Protein AF-0000000066329269 (afdb_homodimer)

Sequence (236 aa):
MPRYELYMVLKAMQRPETAAVLRRTVETLFERGAVVRSLENLGERKLPYKISKHDSRQSHGGYFSIDFHASPNIVSGLLNHLERDVDVLRPTVVKKDTELPKGQCCGVAREEKAKMASMPRYELYMVLKAMQRPETAAVLRRTVETLFERGAVVRSLENLGERKLPYKISKHDSRQSHGGYFSIDFHASPNIVSGLLNHLERDVDVLRPTVVKKDTELPKGQCCGVAREEKAKMAS

Radius of gyration: 23.14 Å; Cα contacts (8 Å, |Δi|>4): 374; chains: 2; bounding box: 65×45×81 Å

Structure (mmCIF, N/CA/C/O backbone):
data_AF-0000000066329269-model_v1
#
loop_
_entity.id
_entity.type
_entity.pdbx_description
1 polymer 'Small ribosomal subunit protein bS6m'
#
loop_
_atom_site.group_PDB
_atom_site.id
_atom_site.type_symbol
_atom_site.label_atom_id
_atom_site.label_alt_id
_atom_site.label_comp_id
_atom_site.label_asym_id
_atom_site.label_entity_id
_atom_site.label_seq_id
_atom_site.pdbx_PDB_ins_code
_atom_site.Cartn_x
_atom_site.Cartn_y
_atom_site.Cartn_z
_atom_site.occupancy
_atom_site.B_iso_or_equiv
_atom_site.auth_seq_id
_atom_site.auth_comp_id
_atom_site.auth_asym_id
_atom_site.auth_atom_id
_atom_site.pdbx_PDB_model_num
ATOM 1 N N . MET A 1 1 ? 10.375 -14.672 12.031 1 89.81 1 MET A N 1
ATOM 2 C CA . MET A 1 1 ? 9.742 -14.383 10.75 1 89.81 1 MET A CA 1
ATOM 3 C C . MET A 1 1 ? 9.133 -12.984 10.75 1 89.81 1 MET A C 1
ATOM 5 O O . MET A 1 1 ? 8.242 -12.695 11.555 1 89.81 1 MET A O 1
ATOM 9 N N . PRO A 1 2 ? 9.547 -12.164 9.883 1 95.62 2 PRO A N 1
ATOM 10 C CA . PRO A 1 2 ? 9.039 -10.789 9.93 1 95.62 2 PRO A CA 1
ATOM 11 C C . PRO A 1 2 ? 7.539 -10.703 9.648 1 95.62 2 PRO A C 1
ATOM 13 O O . PRO A 1 2 ? 6.969 -11.617 9.047 1 95.62 2 PRO A O 1
ATOM 16 N N . ARG A 1 3 ? 7.031 -9.617 10.219 1 96.62 3 ARG A N 1
ATOM 17 C CA . ARG A 1 3 ? 5.613 -9.344 10 1 96.62 3 ARG A CA 1
ATOM 18 C C . ARG A 1 3 ? 5.414 -8.406 8.812 1 96.62 3 ARG A C 1
ATOM 20 O O . ARG A 1 3 ? 6.145 -7.422 8.656 1 96.62 3 ARG A O 1
ATOM 27 N N . TYR A 1 4 ? 4.438 -8.789 7.996 1 96.88 4 TYR A N 1
ATOM 28 C CA . TYR A 1 4 ? 4.066 -7.984 6.84 1 96.88 4 TYR A CA 1
ATOM 29 C C . TYR A 1 4 ? 2.566 -7.711 6.82 1 96.88 4 TYR A C 1
ATOM 31 O O . TYR A 1 4 ? 1.791 -8.422 7.465 1 96.88 4 TYR A O 1
ATOM 39 N N . GLU A 1 5 ? 2.266 -6.664 6.211 1 96.88 5 GLU A N 1
ATOM 40 C CA . GLU A 1 5 ? 0.887 -6.383 5.82 1 96.88 5 GLU A CA 1
ATOM 41 C C . GLU A 1 5 ? 0.761 -6.254 4.305 1 96.88 5 GLU A C 1
ATOM 43 O O . GLU A 1 5 ? 1.507 -5.5 3.676 1 96.88 5 GLU A O 1
ATOM 48 N N . LEU A 1 6 ? -0.08 -7.047 3.721 1 97.69 6 LEU A N 1
ATOM 49 C CA . LEU A 1 6 ? -0.467 -6.934 2.318 1 97.69 6 LEU A CA 1
ATOM 50 C C . LEU A 1 6 ? -1.716 -6.07 2.166 1 97.69 6 LEU A C 1
ATOM 52 O O . LEU A 1 6 ? -2.746 -6.348 2.783 1 97.69 6 LEU A O 1
ATOM 56 N N . TYR A 1 7 ? -1.61 -5.004 1.451 1 96.31 7 TYR A N 1
ATOM 57 C CA . TYR A 1 7 ? -2.752 -4.195 1.038 1 96.31 7 TYR A CA 1
ATOM 58 C C . TYR A 1 7 ? -3.086 -4.434 -0.429 1 96.31 7 TYR A C 1
ATOM 60 O O . TYR A 1 7 ? -2.197 -4.434 -1.283 1 96.31 7 TYR A O 1
ATOM 68 N N . MET A 1 8 ? -4.43 -4.648 -0.698 1 97 8 MET A N 1
ATOM 69 C CA . MET A 1 8 ? -4.848 -4.91 -2.072 1 97 8 MET A CA 1
ATOM 70 C C . MET A 1 8 ? -6.047 -4.047 -2.449 1 97 8 MET A C 1
ATOM 72 O O . MET A 1 8 ? -6.953 -3.846 -1.638 1 97 8 MET A O 1
ATOM 76 N N . VAL A 1 9 ? -6.055 -3.588 -3.639 1 94.94 9 VAL A N 1
ATOM 77 C CA . VAL A 1 9 ? -7.258 -3.078 -4.293 1 94.94 9 VAL A CA 1
ATOM 78 C C . VAL A 1 9 ? -7.781 -4.105 -5.293 1 94.94 9 VAL A C 1
ATOM 80 O O . VAL A 1 9 ? -7.055 -4.523 -6.199 1 94.94 9 VAL A O 1
ATOM 83 N N . LEU A 1 10 ? -8.953 -4.547 -5.109 1 96.44 10 LEU A N 1
ATOM 84 C CA . LEU A 1 10 ? -9.578 -5.512 -6.008 1 96.44 10 LEU A CA 1
ATOM 85 C C . LEU A 1 10 ? -10.602 -4.828 -6.914 1 96.44 10 LEU A C 1
ATOM 87 O O . LEU A 1 10 ? -11.203 -3.822 -6.531 1 96.44 10 LEU A O 1
ATOM 91 N N . LYS A 1 11 ? -10.789 -5.43 -8.102 1 94.56 11 LYS A N 1
ATOM 92 C CA . LYS A 1 11 ? -11.922 -5.023 -8.93 1 94.56 11 LYS A CA 1
ATOM 93 C C . LYS A 1 11 ? -13.227 -5.062 -8.141 1 94.56 11 LYS A C 1
ATOM 95 O O . LYS A 1 11 ? -13.398 -5.91 -7.262 1 94.56 11 LYS A O 1
ATOM 100 N N . 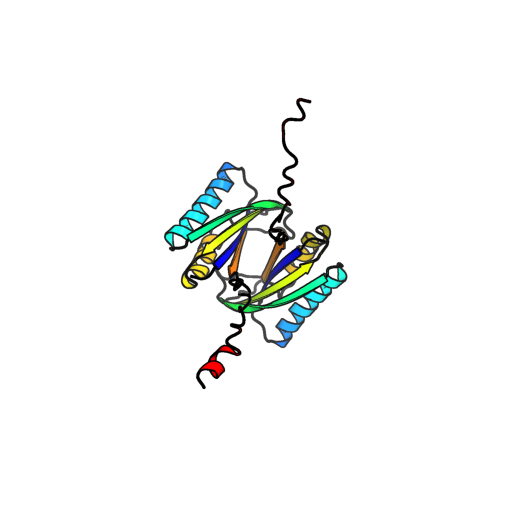ALA A 1 12 ? -14.016 -4.121 -8.492 1 93.94 12 ALA A N 1
ATOM 101 C CA . ALA A 1 12 ? -15.367 -4.223 -7.953 1 93.94 12 ALA A CA 1
ATOM 102 C C . ALA A 1 12 ? -16.094 -5.43 -8.531 1 93.94 12 ALA A C 1
ATOM 104 O O . ALA A 1 12 ? -16.312 -5.516 -9.75 1 93.94 12 ALA A O 1
ATOM 105 N N . MET A 1 13 ? -16.375 -6.344 -7.711 1 95.25 13 MET A N 1
ATOM 106 C CA . MET A 1 13 ? -17.031 -7.586 -8.102 1 95.25 13 MET A CA 1
ATOM 107 C C . MET A 1 13 ? -18.109 -7.977 -7.09 1 95.25 13 MET A C 1
ATOM 109 O O . MET A 1 13 ? -18.203 -7.375 -6.02 1 95.25 13 MET A O 1
ATOM 113 N N . GLN A 1 14 ? -18.922 -8.992 -7.551 1 96.62 14 GLN A N 1
ATOM 114 C CA . GLN A 1 14 ? -19.891 -9.539 -6.609 1 96.62 14 GLN A CA 1
ATOM 115 C C . GLN A 1 14 ? -19.203 -10.312 -5.488 1 96.62 14 GLN A C 1
ATOM 117 O O . GLN A 1 14 ? -18.047 -10.727 -5.633 1 96.62 14 GLN A O 1
ATOM 122 N N . ARG A 1 15 ? -19.938 -10.578 -4.371 1 97.12 15 ARG A N 1
ATOM 123 C CA . ARG A 1 15 ? -19.391 -11.125 -3.135 1 97.12 15 ARG A CA 1
ATOM 124 C C . ARG A 1 15 ? -18.734 -12.484 -3.383 1 97.12 15 ARG A C 1
ATOM 126 O O . ARG A 1 15 ? -17.625 -12.734 -2.918 1 97.12 15 ARG A O 1
ATOM 133 N N . PRO A 1 16 ? -19.328 -13.375 -4.141 1 98.19 16 PRO A N 1
ATOM 134 C CA . PRO A 1 16 ? -18.672 -14.672 -4.344 1 98.19 16 PRO A CA 1
ATOM 135 C C . PRO A 1 16 ? -17.344 -14.547 -5.094 1 98.19 16 PRO A C 1
ATOM 137 O O . PRO A 1 16 ? -16.391 -15.266 -4.785 1 98.19 16 PRO A O 1
ATOM 140 N N . GLU A 1 17 ? -17.25 -13.664 -6.047 1 98.06 17 GLU A N 1
ATOM 141 C CA . GLU A 1 17 ? -16.031 -13.453 -6.82 1 98.06 17 GLU A CA 1
ATOM 142 C C . GLU A 1 17 ? -14.945 -12.828 -5.957 1 98.06 17 GLU A C 1
ATOM 144 O O . GLU A 1 17 ? -13.781 -13.234 -6.027 1 98.06 17 GLU A O 1
ATOM 149 N N . THR A 1 18 ? -15.406 -11.898 -5.145 1 98.31 18 THR A N 1
ATOM 150 C CA . THR A 1 18 ? -14.461 -11.281 -4.223 1 98.31 18 THR A CA 1
ATOM 151 C C . THR A 1 18 ? -13.906 -12.305 -3.246 1 98.31 18 THR A C 1
ATOM 153 O O . THR A 1 18 ? -12.688 -12.367 -3.027 1 98.31 18 THR A O 1
ATOM 156 N N . ALA A 1 19 ? -14.773 -13.133 -2.688 1 98.5 19 ALA A N 1
ATOM 157 C CA . ALA A 1 19 ? -14.367 -14.172 -1.747 1 98.5 19 ALA A CA 1
ATOM 158 C C . ALA A 1 19 ? -13.383 -15.148 -2.395 1 98.5 19 ALA A C 1
ATOM 160 O O . ALA A 1 19 ? -12.438 -15.602 -1.753 1 98.5 19 ALA A O 1
ATOM 161 N N . ALA A 1 20 ? -13.594 -15.445 -3.609 1 98.75 20 ALA A N 1
ATOM 162 C CA . ALA A 1 20 ? -12.727 -16.375 -4.324 1 98.75 20 ALA A CA 1
ATOM 163 C C . ALA A 1 20 ? -11.32 -15.805 -4.48 1 98.75 20 ALA A C 1
ATOM 165 O O . ALA A 1 20 ? -10.328 -16.516 -4.305 1 98.75 20 ALA A O 1
ATOM 166 N N . VAL A 1 21 ? -11.227 -14.539 -4.793 1 98.56 21 VAL A N 1
ATOM 167 C CA . VAL A 1 21 ? -9.93 -13.891 -4.949 1 98.56 21 VAL A CA 1
ATOM 168 C C . VAL A 1 21 ? -9.203 -13.859 -3.609 1 98.56 21 VAL A C 1
ATOM 170 O O . VAL A 1 21 ? -8 -14.148 -3.543 1 98.56 21 VAL A O 1
ATOM 173 N N . LEU A 1 22 ? -9.922 -13.531 -2.537 1 98.75 22 LEU A N 1
ATOM 174 C CA . LEU A 1 22 ? -9.32 -13.492 -1.207 1 98.75 22 LEU A CA 1
ATOM 175 C C . LEU A 1 22 ? -8.852 -14.883 -0.781 1 98.75 22 LEU A C 1
ATOM 177 O O . LEU A 1 22 ? -7.773 -15.023 -0.208 1 98.75 22 LEU A O 1
ATOM 181 N N . ARG A 1 23 ? -9.656 -15.836 -1.11 1 98.69 23 ARG A N 1
ATOM 182 C CA . ARG A 1 23 ? -9.297 -17.219 -0.789 1 98.69 23 ARG A CA 1
ATOM 183 C C . ARG A 1 23 ? -8.023 -17.641 -1.525 1 98.69 23 ARG A C 1
ATOM 185 O O . ARG A 1 23 ? -7.086 -18.141 -0.912 1 98.69 23 ARG A O 1
ATOM 192 N N . ARG A 1 24 ? -8.023 -17.438 -2.797 1 98.38 24 ARG A N 1
ATOM 193 C CA . ARG A 1 24 ? -6.844 -17.875 -3.533 1 98.38 24 ARG A CA 1
ATOM 194 C C . ARG A 1 24 ? -5.613 -17.078 -3.096 1 98.38 24 ARG A C 1
ATOM 196 O O . ARG A 1 24 ? -4.5 -17.609 -3.094 1 98.38 24 ARG A O 1
ATOM 203 N N . THR A 1 25 ? -5.77 -15.773 -2.689 1 98.69 25 THR A N 1
ATOM 204 C CA . THR A 1 25 ? -4.652 -15 -2.158 1 98.69 25 THR A CA 1
ATOM 205 C C . THR A 1 25 ? -4.129 -15.625 -0.867 1 98.69 25 THR A C 1
ATOM 207 O O . THR A 1 25 ? -2.92 -15.812 -0.708 1 98.69 25 THR A O 1
ATOM 210 N N . VAL A 1 26 ? -5.012 -16.016 0.035 1 98.75 26 VAL A N 1
ATOM 211 C CA . VAL A 1 26 ? -4.641 -16.625 1.309 1 98.75 26 VAL A CA 1
ATOM 212 C C . VAL A 1 26 ? -3.979 -17.984 1.062 1 98.75 26 VAL A C 1
ATOM 214 O O . VAL A 1 26 ? -2.973 -18.312 1.695 1 98.75 26 VAL A O 1
ATOM 217 N N . GLU A 1 27 ? -4.5 -18.75 0.157 1 98.62 27 GLU A N 1
ATOM 218 C CA . GLU A 1 27 ? -3.912 -20.031 -0.209 1 98.62 27 GLU A CA 1
ATOM 219 C C . GLU A 1 27 ? -2.496 -19.859 -0.748 1 98.62 27 GLU A C 1
ATOM 221 O O . GLU A 1 27 ? -1.597 -20.625 -0.408 1 98.62 27 GLU A O 1
ATOM 226 N N . THR A 1 28 ? -2.354 -18.891 -1.615 1 98.5 28 THR A N 1
ATOM 227 C CA . THR A 1 28 ? -1.031 -18.594 -2.154 1 98.5 28 THR A CA 1
ATOM 228 C C . THR A 1 28 ? -0.044 -18.297 -1.032 1 98.5 28 THR A C 1
ATOM 230 O O . THR A 1 28 ? 1.096 -18.766 -1.056 1 98.5 28 THR A O 1
ATOM 233 N N . LEU A 1 29 ? -0.428 -17.5 -0.016 1 98.62 29 LEU A N 1
ATOM 234 C CA . LEU A 1 29 ? 0.399 -17.203 1.148 1 98.62 29 LEU A CA 1
ATOM 235 C C . LEU A 1 29 ? 0.766 -18.469 1.896 1 98.62 29 LEU A C 1
ATOM 237 O O . LEU A 1 29 ? 1.933 -18.688 2.23 1 98.62 29 LEU A O 1
ATOM 241 N N . PHE A 1 30 ? -0.202 -19.297 2.049 1 97.88 30 PHE A N 1
ATOM 242 C CA . PHE A 1 30 ? 0.009 -20.562 2.748 1 97.88 30 PHE A CA 1
ATOM 243 C C . PHE A 1 30 ? 0.995 -21.453 1.99 1 97.88 30 PHE A C 1
ATOM 245 O O . PHE A 1 30 ? 1.914 -22.016 2.584 1 97.88 30 PHE A O 1
ATOM 252 N N . GLU A 1 31 ? 0.814 -21.562 0.752 1 98.12 31 GLU A N 1
ATOM 253 C CA . GLU A 1 31 ? 1.666 -22.391 -0.089 1 98.12 31 GLU A CA 1
ATOM 254 C C . GLU A 1 31 ? 3.123 -21.938 -0.021 1 98.12 31 GLU A C 1
ATOM 256 O O . GLU A 1 31 ? 4.035 -22.75 -0.213 1 98.12 31 GLU A O 1
ATOM 261 N N . ARG A 1 32 ? 3.303 -20.703 0.36 1 97.25 32 ARG A N 1
ATOM 262 C CA . ARG A 1 32 ? 4.648 -20.141 0.384 1 97.25 32 ARG A CA 1
ATOM 263 C C . ARG A 1 32 ? 5.195 -20.094 1.807 1 97.25 32 ARG A C 1
ATOM 265 O O . ARG A 1 32 ? 6.199 -19.422 2.068 1 97.25 32 ARG A O 1
ATOM 272 N N . GLY A 1 33 ? 4.453 -20.672 2.705 1 97.75 33 GLY A N 1
ATOM 273 C CA . GLY A 1 33 ? 4.949 -20.844 4.062 1 97.75 33 GLY A CA 1
ATOM 274 C C . GLY A 1 33 ? 4.605 -19.688 4.977 1 97.75 33 GLY A C 1
ATOM 275 O O . GLY A 1 33 ? 5.168 -19.562 6.066 1 97.75 33 GLY A O 1
ATOM 276 N N . ALA A 1 34 ? 3.771 -18.828 4.594 1 98.5 34 ALA A N 1
ATOM 277 C CA . ALA A 1 34 ? 3.361 -17.703 5.426 1 98.5 34 ALA A CA 1
ATOM 278 C C . ALA A 1 34 ? 2.318 -18.125 6.453 1 98.5 34 ALA A C 1
ATOM 280 O O . ALA A 1 34 ? 1.617 -19.125 6.262 1 98.5 34 ALA A O 1
ATOM 281 N N . VAL A 1 35 ? 2.316 -17.391 7.527 1 98.38 35 VAL A N 1
ATOM 282 C CA . VAL A 1 35 ? 1.282 -17.531 8.547 1 98.38 35 VAL A CA 1
ATOM 283 C C . VAL A 1 35 ? 0.369 -16.312 8.539 1 98.38 35 VAL A C 1
ATOM 285 O O . VAL A 1 35 ? 0.786 -15.219 8.93 1 98.38 35 VAL A O 1
ATOM 288 N N . VAL A 1 36 ? -0.83 -16.531 8.141 1 98.38 36 VAL A N 1
ATOM 289 C CA . VAL A 1 36 ? -1.796 -15.438 8.062 1 98.38 36 VAL A CA 1
ATOM 290 C C . VAL A 1 36 ? -2.42 -15.195 9.43 1 98.38 36 VAL A C 1
ATOM 292 O O . VAL A 1 36 ? -2.885 -16.141 10.086 1 98.38 36 VAL A O 1
ATOM 295 N N . ARG A 1 37 ? -2.404 -13.969 9.859 1 97.81 37 ARG A N 1
ATOM 296 C CA . ARG A 1 37 ? -2.939 -13.586 11.164 1 97.81 37 ARG A CA 1
ATOM 297 C C . ARG A 1 37 ? -4.352 -13.023 11.031 1 97.81 37 ARG A C 1
ATOM 299 O O . ARG A 1 37 ? -5.203 -13.273 11.891 1 97.81 37 ARG A O 1
ATOM 306 N N . SER A 1 38 ? -4.613 -12.219 10 1 98 38 SER A N 1
ATOM 307 C CA . SER A 1 38 ? -5.938 -11.625 9.82 1 98 38 SER A CA 1
ATOM 308 C C . SER A 1 38 ? -6.148 -11.164 8.383 1 98 38 SER A C 1
ATOM 310 O O . SER A 1 38 ? -5.184 -10.922 7.652 1 98 38 SER A O 1
ATOM 312 N N . LEU A 1 39 ? -7.348 -11.18 7.945 1 98.31 39 LEU A N 1
ATOM 313 C CA . LEU A 1 39 ? -7.855 -10.594 6.711 1 98.31 39 LEU A CA 1
ATOM 314 C C . LEU A 1 39 ? -8.93 -9.555 7.008 1 98.31 39 LEU A C 1
ATOM 316 O O . LEU A 1 39 ? -9.906 -9.844 7.711 1 98.31 39 LEU A O 1
ATOM 320 N N . GLU A 1 40 ? -8.781 -8.344 6.504 1 97.56 40 GLU A N 1
ATOM 321 C CA . GLU A 1 40 ? -9.711 -7.262 6.805 1 97.56 40 GLU A CA 1
ATOM 322 C C . GLU A 1 40 ? -10.281 -6.66 5.523 1 97.56 40 GLU A C 1
ATOM 324 O O . GLU A 1 40 ? -9.555 -6.449 4.551 1 97.56 40 GLU A O 1
ATOM 329 N N . ASN A 1 41 ? -11.609 -6.445 5.547 1 97.12 41 ASN A N 1
ATOM 330 C CA . ASN A 1 41 ? -12.289 -5.633 4.539 1 97.12 41 ASN A CA 1
ATOM 331 C C . ASN A 1 41 ? -12.258 -4.152 4.902 1 97.12 41 ASN A C 1
ATOM 333 O O . ASN A 1 41 ? -12.898 -3.734 5.867 1 97.12 41 ASN A O 1
ATOM 337 N N . LEU A 1 42 ? -11.539 -3.469 4.125 1 94.44 42 LEU A N 1
ATOM 338 C CA . LEU A 1 42 ? -11.359 -2.055 4.438 1 94.44 42 LEU A CA 1
ATOM 339 C C . LEU A 1 42 ? -12.414 -1.206 3.74 1 94.44 42 LEU A C 1
ATOM 341 O O . LEU A 1 42 ? -12.438 0.018 3.895 1 94.44 42 LEU A O 1
ATOM 345 N N . GLY A 1 43 ? -13.289 -1.81 2.836 1 93.62 43 GLY A N 1
ATOM 346 C CA . GLY A 1 43 ? -14.391 -1.122 2.18 1 93.62 43 GLY A CA 1
ATOM 347 C C . GLY A 1 43 ? -14.109 -0.787 0.729 1 93.62 43 GLY A C 1
ATOM 348 O O . GLY A 1 43 ? -12.984 -0.974 0.253 1 93.62 43 GLY A O 1
ATOM 349 N N . GLU A 1 44 ? -15.109 -0.374 0.076 1 93.38 44 GLU A N 1
ATOM 350 C CA . GLU A 1 44 ? -15.023 0.028 -1.324 1 93.38 44 GLU A CA 1
ATOM 351 C C . GLU A 1 44 ? -14.883 1.541 -1.456 1 93.38 44 GLU A C 1
ATOM 353 O O . GLU A 1 44 ? -15.484 2.297 -0.691 1 93.38 44 GLU A O 1
ATOM 358 N N . ARG A 1 45 ? -14.055 1.954 -2.406 1 88.75 45 ARG A N 1
ATOM 359 C CA . ARG A 1 45 ? -13.867 3.381 -2.646 1 88.75 45 ARG A CA 1
ATOM 360 C C . ARG A 1 45 ? -13.75 3.676 -4.137 1 88.75 45 ARG A C 1
ATOM 362 O O . ARG A 1 45 ? -13.445 2.781 -4.93 1 88.75 45 ARG A O 1
ATOM 369 N N . LYS A 1 46 ? -14.039 4.977 -4.418 1 89.25 46 LYS A N 1
ATOM 370 C CA . LYS A 1 46 ? -13.734 5.449 -5.766 1 89.25 46 LYS A CA 1
ATOM 371 C C . LYS A 1 46 ? -12.234 5.426 -6.031 1 89.25 46 LYS A C 1
ATOM 373 O O . LYS A 1 46 ? -11.438 5.801 -5.164 1 89.25 46 LYS A O 1
ATOM 378 N N . LEU A 1 47 ? -11.789 4.883 -7.141 1 88.25 47 LEU A N 1
ATOM 379 C CA . LEU A 1 47 ? -10.383 4.832 -7.512 1 88.25 47 LEU A CA 1
ATOM 380 C C . LEU A 1 47 ? -9.914 6.176 -8.055 1 88.25 47 LEU A C 1
ATOM 382 O O . LEU A 1 47 ? -10.672 6.883 -8.719 1 88.25 47 LEU A O 1
ATOM 386 N N . PRO A 1 48 ? -8.602 6.391 -7.586 1 76.88 48 PRO A N 1
ATOM 387 C CA . PRO A 1 48 ? -8.031 7.555 -8.266 1 76.88 48 PRO A CA 1
ATOM 388 C C . PRO A 1 48 ? -7.758 7.301 -9.742 1 76.88 48 PRO A C 1
ATOM 390 O O . PRO A 1 48 ? -7.457 6.168 -10.133 1 76.88 48 PRO A O 1
ATOM 393 N N . TYR A 1 49 ? -7.855 8.391 -10.492 1 76.38 49 TYR A N 1
ATOM 394 C CA . TYR A 1 49 ? -7.73 8.242 -11.938 1 76.38 49 TYR A CA 1
ATOM 395 C C . TYR A 1 49 ? -8.109 6.836 -12.375 1 76.38 49 TYR A C 1
ATOM 397 O O . TYR A 1 49 ? -7.938 5.875 -11.617 1 76.38 49 TYR A O 1
ATOM 405 N N . LYS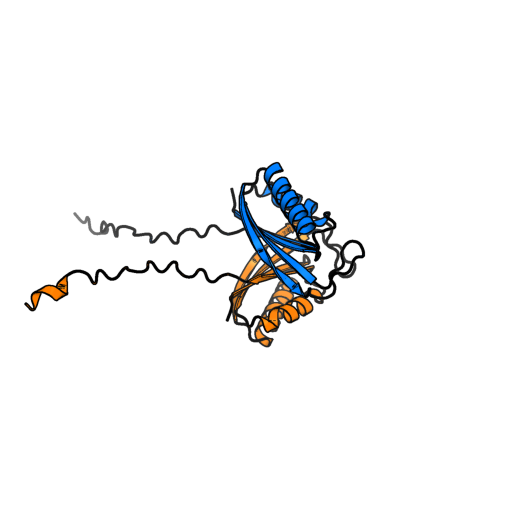 A 1 50 ? -8.703 6.59 -13.383 1 66.75 50 LYS A N 1
ATOM 406 C CA . LYS A 1 50 ? -9.164 5.289 -13.852 1 66.75 50 LYS A CA 1
ATOM 407 C C . LYS A 1 50 ? -8.016 4.289 -13.93 1 66.75 50 LYS A C 1
ATOM 409 O O . LYS A 1 50 ? -7.066 4.488 -14.695 1 66.75 50 LYS A O 1
ATOM 414 N N . ILE A 1 51 ? -7.906 3.488 -12.812 1 69.44 51 ILE A N 1
ATOM 415 C CA . ILE A 1 51 ? -6.977 2.363 -12.82 1 69.44 51 ILE A CA 1
ATOM 416 C C . ILE A 1 51 ? -7.434 1.322 -13.836 1 69.44 51 ILE A C 1
ATOM 418 O O . ILE A 1 51 ? -8.609 0.947 -13.867 1 69.44 51 ILE A O 1
ATOM 422 N N . SER A 1 52 ? -6.625 1.186 -14.812 1 68.19 52 SER A N 1
ATOM 423 C CA . SER A 1 52 ? -6.945 0.17 -15.812 1 68.19 52 SER A CA 1
ATOM 424 C C . SER A 1 52 ? -6.035 -1.046 -15.672 1 68.19 52 SER A C 1
ATOM 426 O O . SER A 1 52 ? -4.867 -0.915 -15.305 1 68.19 52 SER A O 1
ATOM 428 N N . LYS A 1 53 ? -6.625 -2.199 -15.57 1 68.5 53 LYS A N 1
ATOM 429 C CA . LYS A 1 53 ? -5.926 -3.479 -15.641 1 68.5 53 LYS A CA 1
ATOM 430 C C . LYS A 1 53 ? -6.539 -4.383 -16.703 1 68.5 53 LYS A C 1
ATOM 432 O O . LYS A 1 53 ? -7.758 -4.582 -16.734 1 68.5 53 LYS A O 1
ATOM 437 N N . HIS A 1 54 ? -5.621 -4.945 -17.594 1 70.81 54 HIS A N 1
ATOM 438 C CA . HIS A 1 54 ? -6.043 -5.855 -18.656 1 70.81 54 HIS A CA 1
ATOM 439 C C . HIS A 1 54 ? -7.219 -5.281 -19.438 1 70.81 54 HIS A C 1
ATOM 441 O O . HIS A 1 54 ? -8.227 -5.965 -19.656 1 70.81 54 HIS A O 1
ATOM 447 N N . ASP A 1 55 ? -7.211 -4.031 -19.703 1 71.38 55 ASP A N 1
ATOM 448 C CA . ASP A 1 55 ? -8.102 -3.305 -20.609 1 71.38 55 ASP A CA 1
ATOM 449 C C . ASP A 1 55 ? -9.445 -3.021 -19.938 1 71.38 55 ASP A C 1
ATOM 451 O O . ASP A 1 55 ? -10.445 -2.801 -20.625 1 71.38 55 ASP A O 1
ATOM 455 N N . SER A 1 56 ? -9.531 -3.332 -18.781 1 75.94 56 SER A N 1
ATOM 456 C CA . SER A 1 56 ? -10.742 -2.998 -18.047 1 75.94 56 SER A CA 1
ATOM 457 C C . SER A 1 56 ? -10.516 -1.824 -17.094 1 75.94 56 SER A C 1
ATOM 459 O O . SER A 1 56 ? -9.594 -1.852 -16.281 1 75.94 56 SER A O 1
ATOM 461 N N . ARG A 1 57 ? -11.336 -0.825 -17.328 1 82.88 57 ARG A N 1
ATOM 462 C CA . ARG A 1 57 ? -11.258 0.356 -16.484 1 82.88 57 ARG A CA 1
ATOM 463 C C . ARG A 1 57 ? -12.195 0.232 -15.281 1 82.88 57 ARG A C 1
ATOM 465 O O . ARG A 1 57 ? -13.344 -0.197 -15.43 1 82.88 57 ARG A O 1
ATOM 472 N N . GLN A 1 58 ? -11.609 0.472 -14.211 1 87.38 58 GLN A N 1
ATOM 473 C CA . GLN A 1 58 ? -12.367 0.402 -12.969 1 87.38 58 GLN A CA 1
ATOM 474 C C . GLN A 1 58 ? -12.523 1.785 -12.344 1 87.38 58 GLN A C 1
ATOM 476 O O . GLN A 1 58 ? -11.578 2.574 -12.32 1 87.38 58 GLN A O 1
ATOM 481 N N . SER A 1 59 ? -13.805 2.012 -11.906 1 89.31 59 SER A N 1
ATOM 482 C CA . SER A 1 59 ? -14.055 3.297 -11.258 1 89.31 59 SER A CA 1
ATOM 483 C C . SER A 1 59 ? -14.047 3.162 -9.742 1 89.31 59 SER A C 1
ATOM 485 O O . SER A 1 59 ? -13.891 4.156 -9.023 1 89.31 59 SER A O 1
ATOM 487 N N . HIS A 1 60 ? -14.367 1.888 -9.297 1 92.81 60 HIS A N 1
ATOM 488 C CA . HIS A 1 60 ? -14.352 1.594 -7.871 1 92.81 60 HIS A CA 1
ATOM 489 C C . HIS A 1 60 ? -13.531 0.343 -7.574 1 92.81 60 HIS A C 1
ATOM 491 O O . HIS A 1 60 ? -13.375 -0.521 -8.438 1 92.81 60 HIS A O 1
ATOM 497 N N . GLY A 1 61 ? -13.078 0.271 -6.375 1 94.19 61 GLY A N 1
ATOM 498 C CA . GLY A 1 61 ? -12.336 -0.907 -5.949 1 94.19 61 GLY A CA 1
ATOM 499 C C . GLY A 1 61 ? -12.57 -1.265 -4.492 1 94.19 61 GLY A C 1
ATOM 500 O O . GLY A 1 61 ? -12.891 -0.396 -3.678 1 94.19 61 GLY A O 1
ATOM 501 N N . GLY A 1 62 ? -12.57 -2.57 -4.266 1 95.56 62 GLY A N 1
ATOM 502 C CA . GLY A 1 62 ? -12.586 -3.061 -2.896 1 95.56 62 GLY A CA 1
ATOM 503 C C . GLY A 1 62 ? -11.211 -3.131 -2.268 1 95.56 62 GLY A C 1
ATOM 504 O O . GLY A 1 62 ? -10.281 -3.689 -2.855 1 95.56 62 GLY A O 1
ATOM 505 N N . TYR A 1 63 ? -11.078 -2.518 -1.104 1 95.88 63 TYR A N 1
ATOM 506 C CA . TYR A 1 63 ? -9.805 -2.492 -0.386 1 95.88 63 TYR A CA 1
ATOM 507 C C . TYR A 1 63 ? -9.773 -3.557 0.704 1 95.88 63 TYR A C 1
ATOM 509 O O . TYR A 1 63 ? -10.695 -3.652 1.516 1 95.88 63 TYR A O 1
ATOM 517 N N . PHE A 1 64 ? -8.672 -4.336 0.759 1 98.06 64 PHE A N 1
ATOM 518 C CA . PHE A 1 64 ? -8.492 -5.391 1.746 1 98.06 64 PHE A CA 1
ATOM 519 C C . PHE A 1 64 ? -7.066 -5.375 2.293 1 98.06 64 PHE A C 1
ATOM 521 O O . PHE A 1 64 ? -6.145 -4.898 1.628 1 98.06 64 PHE A O 1
ATOM 528 N N . SER A 1 65 ? -6.949 -5.887 3.453 1 97.31 65 SER A N 1
ATOM 529 C CA . SER A 1 65 ? -5.621 -6.074 4.023 1 97.31 65 SER A CA 1
ATOM 530 C C . SER A 1 65 ? -5.465 -7.473 4.617 1 97.31 65 SER A C 1
ATOM 532 O O . SER A 1 65 ? -6.43 -8.047 5.129 1 97.31 65 SER A O 1
ATOM 534 N N . ILE A 1 66 ? -4.297 -7.984 4.523 1 98.44 66 ILE A N 1
ATOM 535 C CA . ILE A 1 66 ? -3.951 -9.266 5.137 1 98.44 66 ILE A CA 1
ATOM 536 C C . ILE A 1 66 ? -2.697 -9.102 5.996 1 98.44 66 ILE A C 1
ATOM 538 O O . ILE A 1 66 ? -1.646 -8.695 5.496 1 98.44 66 ILE A O 1
ATOM 542 N N . ASP A 1 67 ? -2.797 -9.375 7.246 1 97.56 67 ASP A N 1
ATOM 543 C CA . ASP A 1 67 ? -1.69 -9.43 8.195 1 97.56 67 ASP A CA 1
ATOM 544 C C . ASP A 1 67 ? -1.051 -10.82 8.203 1 97.56 67 ASP A C 1
ATOM 546 O O . ASP A 1 67 ? -1.745 -11.828 8.352 1 97.56 67 ASP A O 1
ATOM 550 N N . PHE A 1 68 ? 0.291 -10.883 8 1 98.31 68 PHE A N 1
ATOM 551 C CA . PHE A 1 68 ? 0.898 -12.203 7.938 1 98.31 68 PHE A CA 1
ATOM 552 C C . PHE A 1 68 ? 2.369 -12.148 8.328 1 98.31 68 PHE A C 1
ATOM 554 O O . PHE A 1 68 ? 2.986 -11.078 8.281 1 98.31 68 PHE A O 1
ATOM 561 N N . HIS A 1 69 ? 2.891 -13.266 8.766 1 98.25 69 HIS A N 1
ATOM 562 C CA . HIS A 1 69 ? 4.32 -13.492 8.922 1 98.25 69 HIS A CA 1
ATOM 563 C C . HIS A 1 69 ? 4.875 -14.32 7.773 1 98.25 69 HIS A C 1
ATOM 565 O O . HIS A 1 69 ? 4.211 -15.242 7.289 1 98.25 69 HIS A O 1
ATOM 571 N N . ALA A 1 70 ? 6.039 -14.008 7.395 1 97.94 70 ALA A N 1
ATOM 572 C CA . ALA A 1 70 ? 6.637 -14.766 6.301 1 97.94 70 ALA A CA 1
ATOM 573 C C . ALA A 1 70 ? 8.141 -14.508 6.207 1 97.94 70 ALA A C 1
ATOM 575 O O . ALA A 1 70 ? 8.641 -13.531 6.766 1 97.94 70 ALA A O 1
ATOM 576 N N . SER A 1 71 ? 8.789 -15.445 5.52 1 96.62 71 SER A N 1
ATOM 577 C CA . SER A 1 71 ? 10.156 -15.172 5.105 1 96.62 71 SER A CA 1
ATOM 578 C C . SER A 1 71 ? 10.219 -14.008 4.125 1 96.62 71 SER A C 1
ATOM 580 O O . SER A 1 71 ? 9.375 -13.898 3.229 1 96.62 71 SER A O 1
ATOM 582 N N . PRO A 1 72 ? 11.234 -13.109 4.297 1 94.06 72 PRO A N 1
ATOM 583 C CA . PRO A 1 72 ? 11.367 -12.008 3.342 1 94.06 72 PRO A CA 1
ATOM 584 C C . PRO A 1 72 ? 11.508 -12.492 1.9 1 94.06 72 PRO A C 1
ATOM 586 O O . PRO A 1 72 ? 11.148 -11.766 0.967 1 94.06 72 PRO A O 1
ATOM 589 N N . ASN A 1 73 ? 11.922 -13.703 1.666 1 94 73 ASN A N 1
ATOM 590 C CA . ASN A 1 73 ? 12.234 -14.211 0.335 1 94 73 ASN A CA 1
ATOM 591 C C . ASN A 1 73 ? 10.977 -14.461 -0.483 1 94 73 ASN A C 1
ATOM 593 O O . ASN A 1 73 ? 11.039 -14.625 -1.703 1 94 73 ASN A O 1
ATOM 597 N N . ILE A 1 74 ? 9.82 -14.422 0.151 1 95.81 74 ILE A N 1
ATOM 598 C CA . ILE A 1 74 ? 8.641 -14.781 -0.623 1 95.81 74 ILE A CA 1
ATOM 599 C C . ILE A 1 74 ? 7.965 -13.508 -1.143 1 95.81 74 ILE A C 1
ATOM 601 O O . ILE A 1 74 ? 7.078 -13.578 -1.999 1 95.81 74 ILE A O 1
ATOM 605 N N . VAL A 1 75 ? 8.281 -12.344 -0.638 1 93.44 75 VAL A N 1
ATOM 606 C CA . VAL A 1 75 ? 7.52 -11.109 -0.828 1 93.44 75 VAL A CA 1
ATOM 607 C C . VAL A 1 75 ? 7.504 -10.742 -2.309 1 93.44 75 VAL A C 1
ATOM 609 O O . VAL A 1 75 ? 6.445 -10.461 -2.873 1 93.44 75 VAL A O 1
ATOM 612 N N . SER A 1 76 ? 8.703 -10.773 -2.92 1 90.56 76 SER A N 1
ATOM 613 C CA . SER A 1 76 ? 8.766 -10.398 -4.328 1 90.56 76 SER A CA 1
ATOM 614 C C . SER A 1 76 ? 7.934 -11.336 -5.191 1 90.56 76 SER A C 1
ATOM 616 O O . SER A 1 76 ? 7.215 -10.891 -6.086 1 90.56 76 SER A O 1
ATOM 618 N N . GLY A 1 77 ? 8.055 -12.617 -4.934 1 93.12 77 GLY A N 1
ATOM 619 C CA . GLY A 1 77 ? 7.273 -13.594 -5.676 1 93.12 77 GLY A CA 1
ATOM 620 C C . GLY A 1 77 ? 5.781 -13.453 -5.461 1 93.12 77 GLY A C 1
ATOM 621 O O . GLY A 1 77 ? 4.992 -13.602 -6.398 1 93.12 77 GLY A O 1
ATOM 622 N N . LEU A 1 78 ? 5.387 -13.188 -4.289 1 96.38 78 LEU A N 1
ATOM 623 C CA . LEU A 1 78 ? 3.986 -12.953 -3.961 1 96.38 78 LEU A CA 1
ATOM 624 C C . LEU A 1 78 ? 3.432 -11.773 -4.754 1 96.38 78 LEU A C 1
ATOM 626 O O . LEU A 1 78 ? 2.365 -11.875 -5.363 1 96.38 78 LEU A O 1
ATOM 630 N N . LEU A 1 79 ? 4.148 -10.711 -4.727 1 94 79 LEU A N 1
ATOM 631 C CA . LEU A 1 79 ? 3.715 -9.508 -5.43 1 94 79 LEU A CA 1
ATOM 632 C C . LEU A 1 79 ? 3.607 -9.766 -6.93 1 94 79 LEU A C 1
ATOM 634 O O . LEU A 1 79 ? 2.643 -9.336 -7.566 1 94 79 LEU A O 1
ATOM 638 N N . ASN A 1 80 ? 4.617 -10.492 -7.465 1 91.69 80 ASN A N 1
ATOM 639 C CA . ASN A 1 80 ? 4.562 -10.836 -8.883 1 91.69 80 ASN A CA 1
ATOM 640 C C . ASN A 1 80 ? 3.328 -11.68 -9.203 1 91.69 80 ASN A C 1
ATOM 642 O O . ASN A 1 80 ? 2.668 -11.453 -10.219 1 91.69 80 ASN A O 1
ATOM 646 N N . HIS A 1 81 ? 3.127 -12.586 -8.344 1 95.12 81 HIS A N 1
ATOM 647 C CA . HIS A 1 81 ? 1.963 -13.445 -8.516 1 95.12 81 HIS A CA 1
ATOM 648 C C . HIS A 1 81 ? 0.671 -12.633 -8.508 1 95.12 81 HIS A C 1
ATOM 650 O O . HIS A 1 81 ? -0.183 -12.812 -9.375 1 95.12 81 HIS A O 1
ATOM 656 N N . LEU A 1 82 ? 0.483 -11.719 -7.582 1 95.38 82 LEU A N 1
ATOM 657 C CA . LEU A 1 82 ? -0.739 -10.938 -7.418 1 95.38 82 LEU A CA 1
ATOM 658 C C . LEU A 1 82 ? -0.876 -9.906 -8.531 1 95.38 82 LEU A C 1
ATOM 660 O O . LEU A 1 82 ? -1.99 -9.578 -8.945 1 95.38 82 LEU A O 1
ATOM 664 N N . GLU A 1 83 ? 0.24 -9.43 -9.016 1 90.69 83 GLU A N 1
ATOM 665 C CA . GLU A 1 83 ? 0.221 -8.477 -10.117 1 90.69 83 GLU A CA 1
ATOM 666 C C . GLU A 1 83 ? -0.328 -9.117 -11.391 1 90.69 83 GLU A C 1
ATOM 668 O O . GLU A 1 83 ? -0.908 -8.43 -12.234 1 90.69 83 GLU A O 1
ATOM 673 N N . ARG A 1 84 ? -0.136 -10.367 -11.508 1 89.88 84 ARG A N 1
ATOM 674 C CA . ARG A 1 84 ? -0.606 -11.078 -12.695 1 89.88 84 ARG A CA 1
ATOM 675 C C . ARG A 1 84 ? -2.068 -11.477 -12.547 1 89.88 84 ARG A C 1
ATOM 677 O O . ARG A 1 84 ? -2.715 -11.859 -13.523 1 89.88 84 ARG A O 1
ATOM 684 N N . ASP A 1 85 ? -2.635 -11.492 -11.391 1 93.5 85 ASP A N 1
ATOM 685 C CA . ASP A 1 85 ? -4.039 -11.812 -11.156 1 93.5 85 ASP A CA 1
ATOM 686 C C . ASP A 1 85 ? -4.953 -10.742 -11.742 1 93.5 85 ASP A C 1
ATOM 688 O O . ASP A 1 85 ? -4.883 -9.57 -11.352 1 93.5 85 ASP A O 1
ATOM 692 N N . VAL A 1 86 ? -5.816 -11.133 -12.672 1 92.75 86 VAL A N 1
ATOM 693 C CA . VAL A 1 86 ? -6.633 -10.188 -13.43 1 92.75 86 VAL A CA 1
ATOM 694 C C . VAL A 1 86 ? -7.59 -9.453 -12.492 1 92.75 86 VAL A C 1
ATOM 696 O O . VAL A 1 86 ? -8.117 -8.391 -12.836 1 92.75 86 VAL A O 1
ATOM 699 N N . ASP A 1 87 ? -7.914 -9.969 -11.312 1 95.06 87 ASP A N 1
ATOM 700 C CA . ASP A 1 87 ? -8.898 -9.391 -10.406 1 95.06 87 ASP A CA 1
ATOM 701 C C . ASP A 1 87 ? -8.227 -8.461 -9.391 1 95.06 87 ASP A C 1
ATOM 703 O O . ASP A 1 87 ? -8.906 -7.758 -8.648 1 95.06 87 ASP A O 1
ATOM 707 N N . VAL A 1 88 ? -6.895 -8.477 -9.297 1 94.81 88 VAL A N 1
ATOM 708 C CA . VAL A 1 88 ? -6.141 -7.641 -8.375 1 94.81 88 VAL A CA 1
ATOM 709 C C . VAL A 1 88 ? -5.625 -6.402 -9.102 1 94.81 88 VAL A C 1
ATOM 711 O O . VAL A 1 88 ? -4.734 -6.496 -9.953 1 94.81 88 VAL A O 1
ATOM 714 N N . LEU A 1 89 ? -6.152 -5.25 -8.734 1 91.5 89 LEU A N 1
ATOM 715 C CA . LEU A 1 89 ? -5.77 -4.008 -9.398 1 91.5 89 LEU A CA 1
ATOM 716 C C . LEU A 1 89 ? -4.414 -3.516 -8.891 1 91.5 89 LEU A C 1
ATOM 718 O O . LEU A 1 89 ? -3.611 -2.996 -9.672 1 91.5 89 LEU A O 1
ATOM 722 N N . ARG A 1 90 ? -4.23 -3.693 -7.566 1 90.88 90 ARG A N 1
ATOM 723 C CA . ARG A 1 90 ? -3.002 -3.176 -6.973 1 90.88 90 ARG A CA 1
ATOM 724 C C . ARG A 1 90 ? -2.66 -3.924 -5.688 1 90.88 90 ARG A C 1
ATOM 726 O O . ARG A 1 90 ? -3.404 -3.857 -4.707 1 90.88 90 ARG A O 1
ATOM 733 N N . PRO A 1 91 ? -1.592 -4.664 -5.645 1 93.69 91 PRO A N 1
ATOM 734 C CA . PRO A 1 91 ? -1.057 -5.211 -4.395 1 93.69 91 PRO A CA 1
ATOM 735 C C . PRO A 1 91 ? 0.107 -4.391 -3.842 1 93.69 91 PRO A C 1
ATOM 737 O O . PRO A 1 91 ? 0.92 -3.871 -4.609 1 93.69 91 PRO A O 1
ATOM 740 N N . THR A 1 92 ? 0.139 -4.203 -2.535 1 93.12 92 THR A N 1
ATOM 741 C CA . THR A 1 92 ? 1.23 -3.551 -1.819 1 93.12 92 THR A CA 1
ATOM 742 C C . THR A 1 92 ? 1.572 -4.312 -0.542 1 93.12 92 THR A C 1
ATOM 744 O O . THR A 1 92 ? 0.682 -4.66 0.237 1 93.12 92 THR A O 1
ATOM 747 N N . VAL A 1 93 ? 2.863 -4.598 -0.386 1 95.31 93 VAL A N 1
ATOM 748 C CA . VAL A 1 93 ? 3.295 -5.234 0.853 1 95.31 93 VAL A CA 1
ATOM 749 C C . VAL A 1 93 ? 4.156 -4.27 1.661 1 95.31 93 VAL A C 1
ATOM 751 O O . VAL A 1 93 ? 5.035 -3.6 1.11 1 95.31 93 VAL A O 1
ATOM 754 N N . VAL A 1 94 ? 3.908 -4.234 2.936 1 93.44 94 VAL A N 1
ATOM 755 C CA . VAL A 1 94 ? 4.684 -3.41 3.855 1 93.44 94 VAL A CA 1
ATOM 756 C C . VAL A 1 94 ? 5.195 -4.266 5.012 1 93.44 94 VAL A C 1
ATOM 758 O O . VAL A 1 94 ? 4.457 -5.09 5.555 1 93.44 94 VAL A O 1
ATOM 761 N N . LYS A 1 95 ? 6.477 -4.055 5.285 1 92.38 95 LYS A N 1
ATOM 762 C CA . LYS A 1 95 ? 7.016 -4.703 6.477 1 92.38 95 LYS A CA 1
ATOM 763 C C . LYS A 1 95 ? 6.566 -3.986 7.746 1 92.38 95 LYS A C 1
ATOM 765 O O . LYS A 1 95 ? 6.664 -2.76 7.84 1 92.38 95 LYS A O 1
ATOM 770 N N . LYS A 1 96 ? 5.969 -4.77 8.633 1 89.69 96 LYS A N 1
ATOM 771 C CA . LYS A 1 96 ? 5.496 -4.184 9.883 1 89.69 96 LYS A CA 1
ATOM 772 C C . LYS A 1 96 ? 6.551 -4.309 10.977 1 89.69 96 LYS A C 1
ATOM 774 O O . LYS A 1 96 ? 7.168 -5.363 11.141 1 89.69 96 LYS A O 1
ATOM 779 N N . ASP A 1 97 ? 7.152 -3.148 11.352 1 75.06 97 ASP A N 1
ATOM 780 C CA . ASP A 1 97 ? 8.133 -3.182 12.438 1 75.06 97 ASP A CA 1
ATOM 781 C C . ASP A 1 97 ? 7.52 -3.729 13.719 1 75.06 97 ASP A C 1
ATOM 783 O O . ASP A 1 97 ? 6.332 -3.531 13.977 1 75.06 97 ASP A O 1
ATOM 787 N N . THR A 1 98 ? 8.164 -4.695 14.219 1 60.5 98 THR A N 1
ATOM 788 C CA . THR A 1 98 ? 7.77 -5.246 15.516 1 60.5 98 THR A CA 1
ATOM 789 C C . THR A 1 98 ? 7.719 -4.152 16.578 1 60.5 98 THR A C 1
ATOM 791 O O . THR A 1 98 ? 8.672 -3.393 16.734 1 60.5 98 THR A O 1
ATOM 794 N N . GLU A 1 99 ? 6.625 -3.539 16.719 1 52.5 99 GLU A N 1
ATOM 795 C CA . GLU A 1 99 ? 6.625 -2.705 17.922 1 52.5 99 GLU A CA 1
ATOM 796 C C . GLU A 1 99 ? 7.387 -3.375 19.062 1 52.5 99 GLU A C 1
ATOM 798 O O . GLU A 1 99 ? 7.082 -4.508 19.438 1 52.5 99 GLU A O 1
ATOM 803 N N . LEU A 1 100 ? 8.648 -3.328 19.016 1 46.72 100 LEU A N 1
ATOM 804 C CA . LEU A 1 100 ? 9.18 -3.725 20.312 1 46.72 100 LEU A CA 1
ATOM 805 C C . LEU A 1 100 ? 8.32 -3.176 21.453 1 46.72 100 LEU A C 1
ATOM 807 O O . LEU A 1 100 ? 7.859 -2.033 21.391 1 46.72 100 LEU A O 1
ATOM 811 N N . PRO A 1 101 ? 7.656 -3.977 22.094 1 45.03 101 PRO A N 1
ATOM 812 C CA . PRO A 1 101 ? 7.07 -3.371 23.281 1 45.03 101 PRO A CA 1
ATOM 813 C C . PRO A 1 101 ? 7.992 -2.344 23.938 1 45.03 101 PRO A C 1
ATOM 815 O O . PRO A 1 101 ? 9.211 -2.531 23.969 1 45.03 101 PRO A O 1
ATOM 818 N N . LYS A 1 102 ? 7.801 -1.055 23.734 1 43.25 102 LYS A N 1
ATOM 819 C CA . LYS A 1 102 ? 8.562 -0.245 24.672 1 43.25 102 LYS A CA 1
ATOM 820 C C . LYS A 1 102 ? 8.742 -0.974 26 1 43.25 102 LYS A C 1
ATOM 822 O O . LYS A 1 102 ? 7.773 -1.202 26.734 1 43.25 102 LYS A O 1
ATOM 827 N N . GLY A 1 103 ? 9.445 -2.037 26.094 1 38.69 103 GLY A N 1
ATOM 828 C CA . GLY A 1 103 ? 9.805 -2.525 27.422 1 38.69 103 GLY A CA 1
ATOM 829 C C . GLY A 1 103 ? 10.133 -1.415 28.406 1 38.69 103 GLY A C 1
ATOM 830 O O . GLY A 1 103 ? 10.914 -0.512 28.078 1 38.69 103 GLY A O 1
ATOM 831 N N . GLN A 1 104 ? 9.125 -0.873 29.203 1 38.66 104 GLN A N 1
ATOM 832 C CA . GLN A 1 104 ? 9.492 -0.224 30.453 1 38.66 104 GLN A CA 1
ATOM 833 C C . GLN A 1 104 ? 10.742 -0.854 31.062 1 38.66 104 GLN A C 1
ATOM 835 O O . GLN A 1 104 ? 10.719 -2.01 31.484 1 38.66 104 GLN A O 1
ATOM 840 N N . CYS A 1 105 ? 11.906 -0.785 30.453 1 36.34 105 CYS A N 1
ATOM 841 C CA . CYS A 1 105 ? 13.102 -1.146 31.219 1 36.34 105 CYS A CA 1
ATOM 842 C C . CYS A 1 105 ? 12.984 -0.685 32.656 1 36.34 105 CYS A C 1
ATOM 844 O O . CYS A 1 105 ? 13.008 0.515 32.938 1 36.34 105 CYS A O 1
ATOM 846 N N . CYS A 1 106 ? 12.023 -1.26 33.406 1 35.78 106 CYS A N 1
ATOM 847 C CA . CYS A 1 106 ? 12.203 -1.131 34.844 1 35.78 106 CYS A CA 1
ATOM 848 C C . CYS A 1 106 ? 13.656 -1.407 35.219 1 35.78 106 CYS A C 1
ATOM 850 O O . CYS A 1 106 ? 14.016 -2.551 35.5 1 35.78 106 CYS A O 1
ATOM 852 N N . GLY A 1 107 ? 14.617 -1.122 34.406 1 33.41 107 GLY A N 1
ATOM 853 C CA . GLY A 1 107 ? 15.914 -1.414 35 1 33.41 107 GLY A CA 1
ATOM 854 C C . GLY A 1 107 ? 16.016 -0.944 36.438 1 33.41 107 GLY A C 1
ATOM 855 O O . GLY A 1 107 ? 15.461 0.096 36.812 1 33.41 107 GLY A O 1
ATOM 856 N N . VAL A 1 108 ? 16.156 -1.87 37.375 1 33.69 108 VAL A N 1
ATOM 857 C CA . VAL A 1 108 ? 16.734 -1.832 38.719 1 33.69 108 VAL A CA 1
ATOM 858 C C . VAL A 1 108 ? 17.922 -0.881 38.75 1 33.69 108 VAL A C 1
ATOM 860 O O . VAL A 1 108 ? 18.891 -1.066 38 1 33.69 108 VAL A O 1
ATOM 863 N N . ALA A 1 109 ? 17.734 0.443 39.094 1 30.17 109 ALA A N 1
ATOM 864 C CA . ALA A 1 109 ? 18.75 1.319 39.656 1 30.17 109 ALA A CA 1
ATOM 865 C C . ALA A 1 109 ? 19.688 0.542 40.562 1 30.17 109 ALA A C 1
ATOM 867 O O . ALA A 1 109 ? 19.312 0.178 41.688 1 30.17 109 ALA A O 1
ATOM 868 N N . ARG A 1 110 ? 20.328 -0.582 40.219 1 27.73 110 ARG A N 1
ATOM 869 C CA . ARG A 1 110 ? 21.438 -1.059 41 1 27.73 110 ARG A CA 1
ATOM 870 C C . ARG A 1 110 ? 22.391 0.08 41.344 1 27.73 110 ARG A C 1
ATOM 872 O O . ARG A 1 110 ? 22.953 0.717 40.469 1 27.73 110 ARG A O 1
ATOM 879 N N . GLU A 1 111 ? 22.156 0.81 42.469 1 30.33 111 GLU A N 1
ATOM 880 C CA . GLU A 1 111 ? 22.938 1.647 43.375 1 30.33 111 GLU A CA 1
ATOM 881 C C . GLU A 1 111 ? 24.375 1.14 43.5 1 30.33 111 GLU A C 1
ATOM 883 O O . GLU A 1 111 ? 25.047 1.407 44.5 1 30.33 111 GLU A O 1
ATOM 888 N N . GLU A 1 112 ? 24.812 0.223 42.688 1 29.83 112 GLU A N 1
ATOM 889 C CA . GLU A 1 112 ? 26.125 -0.258 43.062 1 29.83 112 GLU A CA 1
ATOM 890 C C . GLU A 1 112 ? 27.188 0.822 42.844 1 29.83 112 GLU A C 1
ATOM 892 O O . GLU A 1 112 ? 28.297 0.535 42.375 1 29.83 112 GLU A O 1
ATOM 897 N N . LYS A 1 113 ? 26.906 2.047 42.531 1 25.91 113 LYS A N 1
ATOM 898 C CA . LYS A 1 113 ? 28.062 2.832 42.125 1 25.91 113 LYS A CA 1
ATOM 899 C C . LYS A 1 113 ? 29.234 2.643 43.094 1 25.91 113 LYS A C 1
ATOM 901 O O . LYS A 1 113 ? 30.359 2.34 42.656 1 25.91 113 LYS A O 1
ATOM 906 N N . ALA A 1 114 ? 29.734 3.721 43.812 1 30.66 114 ALA A N 1
ATOM 907 C CA . ALA A 1 114 ? 30.984 4.465 43.781 1 30.66 114 ALA A CA 1
ATOM 908 C C . ALA A 1 114 ? 32.031 3.812 44.688 1 30.66 114 ALA A C 1
ATOM 910 O O . ALA A 1 114 ? 33.156 3.525 44.25 1 30.66 114 ALA A O 1
ATOM 911 N N . LYS A 1 115 ? 32.625 4.527 45.875 1 32.69 115 LYS A N 1
ATOM 912 C CA . LYS A 1 115 ? 33.938 4.84 46.438 1 32.69 115 LYS A CA 1
ATOM 913 C C . LYS A 1 115 ? 34.406 3.734 47.375 1 32.69 115 LYS A C 1
ATOM 915 O O . LYS A 1 115 ? 33.875 3.566 48.469 1 32.69 115 LYS A O 1
ATOM 920 N N . MET A 1 116 ? 34.75 2.588 47 1 27.72 116 MET A N 1
ATOM 921 C CA . MET A 1 116 ? 35.656 1.582 47.562 1 27.72 116 MET A CA 1
ATOM 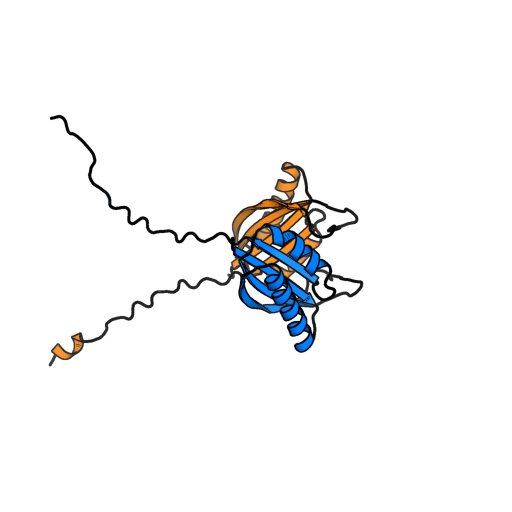922 C C . MET A 1 116 ? 37 2.188 47.906 1 27.72 116 MET A C 1
ATOM 924 O O . MET A 1 116 ? 37.938 2.109 47.094 1 27.72 116 MET A O 1
ATOM 928 N N . ALA A 1 117 ? 37.281 3.469 48.094 1 31.42 117 ALA A N 1
ATOM 929 C CA . ALA A 1 117 ? 38.531 3.938 48.688 1 31.42 117 ALA A CA 1
ATOM 930 C C . ALA A 1 117 ? 38.719 3.344 50.062 1 31.42 117 ALA A C 1
ATOM 932 O O . ALA A 1 117 ? 39.656 3.732 50.781 1 31.42 117 ALA A O 1
ATOM 933 N N . SER A 1 118 ? 38.406 2.115 50.219 1 26.08 118 SER A N 1
ATOM 934 C CA . SER A 1 118 ? 39.25 1.508 51.219 1 26.08 118 SER A CA 1
ATOM 935 C C . SER A 1 118 ? 40.625 1.173 50.656 1 26.08 118 SER A C 1
ATOM 937 O O . SER A 1 118 ? 40.75 0.795 49.5 1 26.08 118 SER A O 1
ATOM 939 N N . MET B 1 1 ? -9.219 14.07 13.57 1 89.94 1 MET B N 1
ATOM 940 C CA . MET B 1 1 ? -8.68 13.875 12.227 1 89.94 1 MET B CA 1
ATOM 941 C C . MET B 1 1 ? -8.062 12.484 12.086 1 89.94 1 MET B C 1
ATOM 943 O O . MET B 1 1 ? -7.129 12.141 12.812 1 89.94 1 MET B O 1
ATOM 947 N N . PRO B 1 2 ? -8.547 11.734 11.203 1 95.5 2 PRO B N 1
ATOM 948 C CA . PRO B 1 2 ? -8.031 10.359 11.109 1 95.5 2 PRO B CA 1
ATOM 949 C C . PRO B 1 2 ? -6.562 10.305 10.719 1 95.5 2 PRO B C 1
ATOM 951 O O . PRO B 1 2 ? -6.043 11.25 10.117 1 95.5 2 PRO B O 1
ATOM 954 N N . ARG B 1 3 ? -6.012 9.195 11.195 1 96.69 3 ARG B N 1
ATOM 955 C CA . ARG B 1 3 ? -4.617 8.938 10.852 1 96.69 3 ARG B CA 1
ATOM 956 C C . ARG B 1 3 ? -4.516 8.07 9.602 1 96.69 3 ARG B C 1
ATOM 958 O O . ARG B 1 3 ? -5.254 7.098 9.453 1 96.69 3 ARG B O 1
ATOM 965 N N . TYR B 1 4 ? -3.6 8.5 8.727 1 97.06 4 TYR B N 1
ATOM 966 C CA . TYR B 1 4 ? -3.326 7.773 7.496 1 97.06 4 TYR B CA 1
ATOM 967 C C . TYR B 1 4 ? -1.834 7.504 7.344 1 97.06 4 TYR B C 1
ATOM 969 O O . TYR B 1 4 ? -1.007 8.172 7.965 1 97.06 4 TYR B O 1
ATOM 977 N N . GLU B 1 5 ? -1.607 6.496 6.641 1 97 5 GLU B N 1
ATOM 978 C CA . GLU B 1 5 ? -0.267 6.238 6.125 1 97 5 GLU B CA 1
ATOM 979 C C . GLU B 1 5 ? -0.261 6.199 4.602 1 97 5 GLU B C 1
ATOM 981 O O . GLU B 1 5 ? -1.057 5.48 3.99 1 97 5 GLU B O 1
ATOM 986 N N . LEU B 1 6 ? 0.531 7.035 4.023 1 97.81 6 LEU B N 1
ATOM 987 C CA . LEU B 1 6 ? 0.801 7.012 2.592 1 97.81 6 LEU B CA 1
ATOM 988 C C . LEU B 1 6 ? 2.033 6.164 2.283 1 97.81 6 LEU B C 1
ATOM 990 O O . LEU B 1 6 ? 3.111 6.41 2.832 1 97.81 6 LEU B O 1
ATOM 994 N N . TYR B 1 7 ? 1.884 5.148 1.507 1 96.38 7 TYR B N 1
ATOM 995 C CA . TYR B 1 7 ? 2.984 4.363 0.959 1 96.38 7 TYR B CA 1
ATOM 996 C C . TYR B 1 7 ? 3.207 4.691 -0.513 1 96.38 7 TYR B C 1
ATOM 998 O O . TYR B 1 7 ? 2.254 4.754 -1.292 1 96.38 7 TYR B O 1
ATOM 1006 N N . MET B 1 8 ? 4.508 4.926 -0.858 1 96.75 8 MET B N 1
ATOM 1007 C CA . MET B 1 8 ? 4.82 5.27 -2.242 1 96.75 8 MET B CA 1
ATOM 1008 C C . MET B 1 8 ? 5.984 4.434 -2.76 1 96.75 8 MET B C 1
ATOM 1010 O O . MET B 1 8 ? 6.949 4.188 -2.033 1 96.75 8 MET B O 1
ATOM 1014 N N . VAL B 1 9 ? 5.918 4.051 -3.98 1 95 9 VAL B N 1
ATOM 1015 C CA . VAL B 1 9 ? 7.059 3.576 -4.754 1 95 9 VAL B CA 1
ATOM 1016 C C . VAL B 1 9 ? 7.508 4.66 -5.734 1 95 9 VAL B C 1
ATOM 1018 O O . VAL B 1 9 ? 6.715 5.129 -6.555 1 95 9 VAL B O 1
ATOM 1021 N N . LEU B 1 10 ? 8.688 5.098 -5.602 1 96.44 10 LEU B N 1
ATOM 1022 C CA . LEU B 1 10 ? 9.25 6.113 -6.492 1 96.44 10 LEU B CA 1
ATOM 1023 C C . LEU B 1 10 ? 10.188 5.484 -7.512 1 96.44 10 LEU B C 1
ATOM 1025 O O . LEU B 1 10 ? 10.82 4.461 -7.234 1 96.44 10 LEU B O 1
ATOM 1029 N N . LYS B 1 11 ? 10.273 6.145 -8.664 1 94.56 11 LYS B N 1
ATOM 1030 C CA . LYS B 1 11 ? 11.336 5.793 -9.609 1 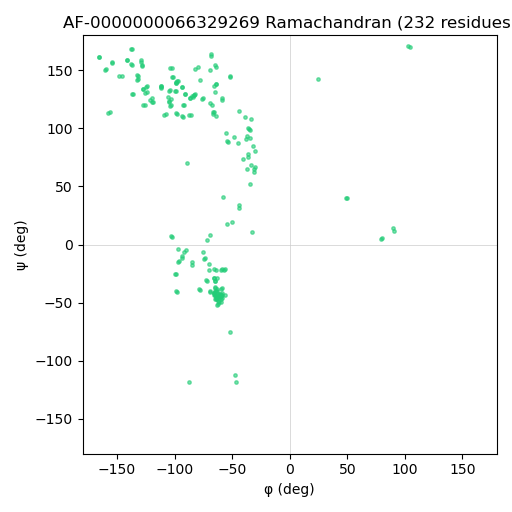94.56 11 LYS B CA 1
ATOM 1031 C C . LYS B 1 11 ? 12.695 5.789 -8.922 1 94.56 11 LYS B C 1
ATOM 1033 O O . LYS B 1 11 ? 12.945 6.586 -8.016 1 94.56 11 LYS B O 1
ATOM 1038 N N . ALA B 1 12 ? 13.461 4.867 -9.391 1 93.88 12 ALA B N 1
ATOM 1039 C CA . ALA B 1 12 ? 14.852 4.938 -8.961 1 93.88 12 ALA B CA 1
ATOM 1040 C C . ALA B 1 12 ? 15.539 6.176 -9.523 1 93.88 12 ALA B C 1
ATOM 1042 O O . ALA B 1 12 ? 15.656 6.328 -10.742 1 93.88 12 ALA B O 1
ATOM 1043 N N . MET B 1 13 ? 15.875 7.062 -8.68 1 95.12 13 MET B N 1
ATOM 1044 C CA . MET B 1 13 ? 16.516 8.328 -9.055 1 95.12 13 MET B CA 1
ATOM 1045 C C . MET B 1 13 ? 17.656 8.664 -8.109 1 95.12 13 MET B C 1
ATOM 1047 O O . MET B 1 13 ? 17.828 8.008 -7.082 1 95.12 13 MET B O 1
ATOM 1051 N N . GLN B 1 14 ? 18.438 9.695 -8.562 1 96.75 14 GLN B N 1
ATOM 1052 C CA . GLN B 1 14 ? 19.484 10.188 -7.676 1 96.75 14 GLN B CA 1
ATOM 1053 C C . GLN B 1 14 ? 18.891 10.891 -6.461 1 96.75 14 GLN B C 1
ATOM 1055 O O . GLN B 1 14 ? 17.734 11.312 -6.484 1 96.75 14 GLN B O 1
ATOM 1060 N N . ARG B 1 15 ? 19.703 11.062 -5.41 1 97.19 15 ARG B N 1
ATOM 1061 C CA . ARG B 1 15 ? 19.25 11.539 -4.105 1 97.19 15 ARG B CA 1
ATOM 1062 C C . ARG B 1 15 ? 18.594 12.906 -4.219 1 97.19 15 ARG B C 1
ATOM 1064 O O . ARG B 1 15 ? 17.516 13.125 -3.654 1 97.19 15 ARG B O 1
ATOM 1071 N N . PRO B 1 16 ? 19.125 13.852 -4.969 1 98.12 16 PRO B N 1
ATOM 1072 C CA . PRO B 1 16 ? 18.453 15.156 -5.043 1 98.12 16 PRO B CA 1
ATOM 1073 C C . PRO B 1 16 ? 17.078 15.078 -5.695 1 98.12 16 PRO B C 1
ATOM 1075 O O . PRO B 1 16 ? 16.156 15.773 -5.27 1 98.12 16 PRO B O 1
ATOM 1078 N N . GLU B 1 17 ? 16.906 14.242 -6.695 1 98.06 17 GLU B N 1
ATOM 1079 C CA . GLU B 1 17 ? 15.633 14.078 -7.383 1 98.06 17 GLU B CA 1
ATOM 1080 C C . GLU B 1 17 ? 14.602 13.398 -6.477 1 98.06 17 GLU B C 1
ATOM 1082 O O . GLU B 1 17 ? 13.438 13.812 -6.434 1 98.06 17 GLU B O 1
ATOM 1087 N N . THR B 1 18 ? 15.125 12.453 -5.77 1 98.38 18 THR B N 1
ATOM 1088 C CA . THR B 1 18 ? 14.258 11.781 -4.809 1 98.38 18 THR B CA 1
ATOM 1089 C C . THR B 1 18 ? 13.773 12.75 -3.734 1 98.38 18 THR B C 1
ATOM 1091 O O . THR B 1 18 ? 12.586 12.797 -3.422 1 98.38 18 THR B O 1
ATOM 1094 N N . ALA B 1 19 ? 14.695 13.523 -3.191 1 98.56 19 ALA B N 1
ATOM 1095 C CA . ALA B 1 19 ? 14.367 14.508 -2.164 1 98.56 19 ALA B CA 1
ATOM 1096 C C . ALA B 1 19 ? 13.344 15.516 -2.678 1 98.56 19 ALA B C 1
ATOM 1098 O O . ALA B 1 19 ? 12.445 15.93 -1.938 1 98.56 19 ALA B O 1
ATOM 1099 N N . ALA B 1 20 ? 13.461 15.875 -3.889 1 98.75 20 ALA B N 1
ATOM 1100 C CA . ALA B 1 20 ? 12.539 16.844 -4.48 1 98.75 20 ALA B CA 1
ATOM 1101 C C . ALA B 1 20 ? 11.125 16.281 -4.559 1 98.75 20 ALA B C 1
ATOM 1103 O O . ALA B 1 20 ? 10.156 16.984 -4.266 1 98.75 20 ALA B O 1
ATOM 1104 N N . VAL B 1 21 ? 10.977 15.031 -4.938 1 98.56 21 VAL B N 1
ATOM 1105 C CA . VAL B 1 21 ? 9.672 14.383 -5.023 1 98.56 21 VAL B CA 1
ATOM 1106 C C . VAL B 1 21 ? 9.047 14.281 -3.633 1 98.56 21 VAL B C 1
ATOM 1108 O O . VAL B 1 21 ? 7.859 14.555 -3.455 1 98.56 21 VAL B O 1
ATOM 1111 N N . LEU B 1 22 ? 9.859 13.906 -2.65 1 98.75 22 LEU B N 1
ATOM 1112 C CA . LEU B 1 22 ? 9.367 13.789 -1.281 1 98.75 22 LEU B CA 1
ATOM 1113 C C . LEU B 1 22 ? 8.945 15.148 -0.742 1 98.75 22 LEU B C 1
ATOM 1115 O O . LEU B 1 22 ? 7.91 15.266 -0.077 1 98.75 22 LEU B O 1
ATOM 1119 N N . ARG B 1 23 ? 9.727 16.125 -1.065 1 98.62 23 ARG B N 1
ATOM 1120 C CA . ARG B 1 23 ? 9.398 17.484 -0.639 1 98.62 23 ARG B CA 1
ATOM 1121 C C . ARG B 1 23 ? 8.078 17.938 -1.247 1 98.62 23 ARG B C 1
ATOM 1123 O O . ARG B 1 23 ? 7.188 18.406 -0.533 1 98.62 23 ARG B O 1
ATOM 1130 N N . ARG B 1 24 ? 7.965 17.797 -2.531 1 98.25 24 ARG B N 1
ATOM 1131 C CA . ARG B 1 24 ? 6.727 18.266 -3.145 1 98.25 24 ARG B CA 1
ATOM 1132 C C . ARG B 1 24 ? 5.531 17.453 -2.662 1 98.25 24 ARG B C 1
ATOM 1134 O O . ARG B 1 24 ? 4.422 17.969 -2.539 1 98.25 24 ARG B O 1
ATOM 1141 N N . THR B 1 25 ? 5.707 16.141 -2.342 1 98.69 25 THR B N 1
ATOM 1142 C CA . THR B 1 25 ? 4.637 15.336 -1.77 1 98.69 25 THR B CA 1
ATOM 1143 C C . THR B 1 25 ? 4.215 15.883 -0.408 1 98.69 25 THR B C 1
ATOM 1145 O O . THR B 1 25 ? 3.025 16.062 -0.147 1 98.69 25 THR B O 1
ATOM 1148 N N . VAL B 1 26 ? 5.172 16.219 0.443 1 98.69 26 VAL B N 1
ATOM 1149 C CA . VAL B 1 26 ? 4.906 16.766 1.774 1 98.69 26 VAL B CA 1
ATOM 1150 C C 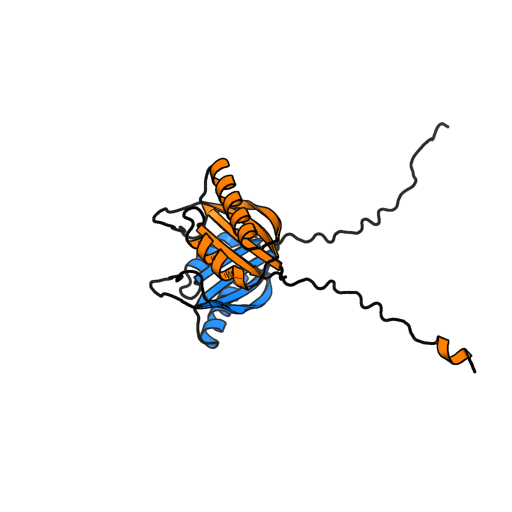. VAL B 1 26 ? 4.23 18.125 1.66 1 98.69 26 VAL B C 1
ATOM 1152 O O . VAL B 1 26 ? 3.281 18.422 2.391 1 98.69 26 VAL B O 1
ATOM 1155 N N . GLU B 1 27 ? 4.707 18.938 0.766 1 98.56 27 GLU B N 1
ATOM 1156 C CA . GLU B 1 27 ? 4.098 20.234 0.522 1 98.56 27 GLU B CA 1
ATOM 1157 C C . GLU B 1 27 ? 2.641 20.094 0.089 1 98.56 27 GLU B C 1
ATOM 1159 O O . GLU B 1 27 ? 1.774 20.844 0.544 1 98.56 27 GLU B O 1
ATOM 1164 N N . THR B 1 28 ? 2.395 19.172 -0.805 1 98.5 28 THR B N 1
ATOM 1165 C CA . THR B 1 28 ? 1.032 18.922 -1.256 1 98.5 28 THR B CA 1
ATOM 1166 C C . THR B 1 28 ? 0.137 18.531 -0.079 1 98.5 28 THR B C 1
ATOM 1168 O O . THR B 1 28 ? -0.998 19.016 0.021 1 98.5 28 THR B O 1
ATOM 1171 N N . LEU B 1 29 ? 0.614 17.703 0.842 1 98.56 29 LEU B N 1
ATOM 1172 C CA . LEU B 1 29 ? -0.116 17.344 2.049 1 98.56 29 LEU B CA 1
ATOM 1173 C C . LEU B 1 29 ? -0.415 18.562 2.9 1 98.56 29 LEU B C 1
ATOM 1175 O O . LEU B 1 29 ? -1.549 18.75 3.348 1 98.56 29 LEU B O 1
ATOM 1179 N N . PHE B 1 30 ? 0.566 19.391 3.014 1 97.94 30 PHE B N 1
ATOM 1180 C CA . PHE B 1 30 ? 0.417 20.609 3.801 1 97.94 30 PHE B CA 1
ATOM 1181 C C . PHE B 1 30 ? -0.624 21.531 3.18 1 97.94 30 PHE B C 1
ATOM 1183 O O . PHE B 1 30 ? -1.487 22.062 3.881 1 97.94 30 PHE B O 1
ATOM 1190 N N . GLU B 1 31 ? -0.528 21.719 1.922 1 98 31 GLU B N 1
ATOM 1191 C CA . GLU B 1 31 ? -1.438 22.594 1.2 1 98 31 GLU B CA 1
ATOM 1192 C C . GLU B 1 31 ? -2.887 22.141 1.352 1 98 31 GLU B C 1
ATOM 1194 O O . GLU B 1 31 ? -3.811 22.953 1.272 1 98 31 GLU B O 1
ATOM 1199 N N . ARG B 1 32 ? -3.057 20.875 1.689 1 97.06 32 ARG B N 1
ATOM 1200 C CA . ARG B 1 32 ? -4.398 20.312 1.784 1 97.06 32 ARG B CA 1
ATOM 1201 C C . ARG B 1 32 ? -4.832 20.172 3.24 1 97.06 32 ARG B C 1
ATOM 1203 O O . ARG B 1 32 ? -5.809 19.484 3.537 1 97.06 32 ARG B O 1
ATOM 1210 N N . GLY B 1 33 ? -4.031 20.703 4.113 1 97.56 33 GLY B N 1
ATOM 1211 C CA . GLY B 1 33 ? -4.414 20.797 5.512 1 97.56 33 GLY B CA 1
ATOM 1212 C C . GLY B 1 33 ? -4.008 19.578 6.328 1 97.56 33 GLY B C 1
ATOM 1213 O O . GLY B 1 33 ? -4.48 19.391 7.449 1 97.56 33 GLY B O 1
ATOM 1214 N N . ALA B 1 34 ? -3.18 18.766 5.832 1 98.44 34 ALA B N 1
ATOM 1215 C CA . ALA B 1 34 ? -2.707 17.578 6.555 1 98.44 34 ALA B CA 1
ATOM 1216 C C . ALA B 1 34 ? -1.583 17.953 7.52 1 98.44 34 ALA B C 1
ATOM 1218 O O . ALA B 1 34 ? -0.892 18.953 7.328 1 98.44 34 ALA B O 1
ATOM 1219 N N . VAL B 1 35 ? -1.528 17.172 8.578 1 98.31 35 VAL B N 1
ATOM 1220 C CA . VAL B 1 35 ? -0.413 17.266 9.516 1 98.31 35 VAL B CA 1
ATOM 1221 C C . VAL B 1 35 ? 0.494 16.047 9.367 1 98.31 35 VAL B C 1
ATOM 1223 O O . VAL B 1 35 ? 0.107 14.93 9.719 1 98.31 35 VAL B O 1
ATOM 1226 N N . VAL B 1 36 ? 1.689 16.234 8.891 1 98.38 36 VAL B N 1
ATOM 1227 C CA . VAL B 1 36 ? 2.643 15.156 8.664 1 98.38 36 VAL B CA 1
ATOM 1228 C C . VAL B 1 36 ? 3.369 14.828 9.969 1 98.38 36 VAL B C 1
ATOM 1230 O O . VAL B 1 36 ? 3.885 15.719 10.641 1 98.38 36 VAL B O 1
ATOM 1233 N N . ARG B 1 37 ? 3.379 13.57 10.328 1 97.75 37 ARG B N 1
ATOM 1234 C CA . ARG B 1 37 ? 4.012 13.109 11.562 1 97.75 37 ARG B CA 1
ATOM 1235 C C . ARG B 1 37 ? 5.41 12.562 11.289 1 97.75 37 ARG B C 1
ATOM 1237 O O . ARG B 1 37 ? 6.324 12.75 12.094 1 97.75 37 ARG B O 1
ATOM 1244 N N . SER B 1 38 ? 5.555 11.82 10.188 1 98 38 SER B N 1
ATOM 1245 C CA . SER B 1 38 ? 6.855 11.242 9.875 1 98 38 SER B CA 1
ATOM 1246 C C . SER B 1 38 ? 6.961 10.875 8.398 1 98 38 SER B C 1
ATOM 1248 O O . SER B 1 38 ? 5.941 10.688 7.73 1 98 38 SER B O 1
ATOM 1250 N N . LEU B 1 39 ? 8.117 10.906 7.879 1 98.31 39 LEU B N 1
ATOM 1251 C CA . LEU B 1 39 ? 8.531 10.414 6.57 1 98.31 39 LEU B CA 1
ATOM 1252 C C . LEU B 1 39 ? 9.633 9.359 6.711 1 98.31 39 LEU B C 1
ATOM 1254 O O . LEU B 1 39 ? 10.648 9.602 7.363 1 98.31 39 LEU B O 1
ATOM 1258 N N . GLU B 1 40 ? 9.445 8.203 6.184 1 97.56 40 GLU B N 1
ATOM 1259 C CA . GLU B 1 40 ? 10.398 7.109 6.34 1 97.56 40 GLU B CA 1
ATOM 1260 C C . GLU B 1 40 ? 10.859 6.586 4.984 1 97.56 40 GLU B C 1
ATOM 1262 O O . GLU B 1 40 ? 10.055 6.43 4.062 1 97.56 40 GLU B O 1
ATOM 1267 N N . ASN B 1 41 ? 12.195 6.344 4.891 1 97.38 41 ASN B N 1
ATOM 1268 C CA . ASN B 1 41 ? 12.781 5.598 3.783 1 97.38 41 ASN B CA 1
ATOM 1269 C C . ASN B 1 41 ? 12.789 4.098 4.051 1 97.38 41 ASN B C 1
ATOM 1271 O O . ASN B 1 41 ? 13.492 3.621 4.941 1 97.38 41 ASN B O 1
ATOM 1275 N N . LEU B 1 42 ? 11.984 3.467 3.295 1 94.56 42 LEU B N 1
ATOM 1276 C CA . LEU B 1 42 ? 11.82 2.037 3.535 1 94.56 42 LEU B CA 1
ATOM 1277 C C . LEU B 1 42 ? 12.82 1.232 2.705 1 94.56 42 LEU B C 1
ATOM 1279 O O . LEU B 1 42 ? 12.844 0.002 2.783 1 94.56 42 LEU B O 1
ATOM 1283 N N . GLY B 1 43 ? 13.625 1.912 1.805 1 93.69 43 GLY B N 1
ATOM 1284 C CA . GLY B 1 43 ? 14.664 1.265 1.027 1 93.69 43 GLY B CA 1
ATOM 1285 C C . GLY B 1 43 ? 14.266 1.01 -0.414 1 93.69 43 GLY B C 1
ATOM 1286 O O . GLY B 1 43 ? 13.109 1.224 -0.791 1 93.69 43 GLY B O 1
ATOM 1287 N N . GLU B 1 44 ? 15.219 0.62 -1.165 1 93.44 44 GLU B N 1
ATOM 1288 C CA . GLU B 1 44 ? 15.023 0.303 -2.576 1 93.44 44 GLU B CA 1
ATOM 1289 C C . GLU B 1 44 ? 14.867 -1.2 -2.787 1 93.44 44 GLU B C 1
ATOM 1291 O O . GLU B 1 44 ? 15.531 -1.999 -2.125 1 93.44 44 GLU B O 1
ATOM 1296 N N . ARG B 1 45 ? 13.969 -1.553 -3.691 1 88.69 45 ARG B N 1
ATOM 1297 C CA . ARG B 1 45 ? 13.758 -2.965 -3.994 1 88.69 45 ARG B CA 1
ATOM 1298 C C . ARG B 1 45 ? 13.516 -3.176 -5.484 1 88.69 45 ARG B C 1
ATOM 1300 O O . ARG B 1 45 ? 13.164 -2.238 -6.199 1 88.69 45 ARG B O 1
ATOM 1307 N N . LYS B 1 46 ? 13.789 -4.484 -5.852 1 89.25 46 LYS B N 1
ATOM 1308 C CA . LYS B 1 46 ? 13.375 -4.879 -7.195 1 89.25 46 LYS B CA 1
ATOM 1309 C C . LYS B 1 46 ? 11.852 -4.855 -7.332 1 89.25 46 LYS B C 1
ATOM 1311 O O . LYS B 1 46 ? 11.133 -5.281 -6.422 1 89.25 46 LYS B O 1
ATOM 1316 N N . LEU B 1 47 ? 11.422 -4.355 -8.383 1 88.81 47 LEU B N 1
ATOM 1317 C CA . LEU B 1 47 ? 9.992 -4.312 -8.641 1 88.81 47 LEU B CA 1
ATOM 1318 C C . LEU B 1 47 ? 9.5 -5.641 -9.203 1 88.81 47 LEU B C 1
ATOM 1320 O O . LEU B 1 47 ? 10.211 -6.293 -9.977 1 88.81 47 LEU B O 1
ATOM 1324 N N . PRO B 1 48 ? 8.414 -6.301 -8.672 1 77.5 48 PRO B N 1
ATOM 1325 C CA . PRO B 1 48 ? 7.926 -7.586 -9.172 1 77.5 48 PRO B CA 1
ATOM 1326 C C . PRO B 1 48 ? 7.699 -7.582 -10.68 1 77.5 48 PRO B C 1
ATOM 1328 O O . PRO B 1 48 ? 8.109 -8.516 -11.375 1 77.5 48 PRO B O 1
ATOM 1331 N N . TYR B 1 49 ? 6.695 -7.004 -11.289 1 76 49 TYR B N 1
ATOM 1332 C CA . TYR B 1 49 ? 6.473 -6.82 -12.719 1 76 49 TYR B CA 1
ATOM 1333 C C . TYR B 1 49 ? 6.883 -5.418 -13.156 1 76 49 TYR B C 1
ATOM 1335 O O . TYR B 1 49 ? 6.824 -4.473 -12.367 1 76 49 TYR B O 1
ATOM 1343 N N . LYS B 1 50 ? 7.527 -5.457 -14.328 1 65.88 50 LYS B N 1
ATOM 1344 C CA . LYS B 1 50 ? 7.969 -4.145 -14.805 1 65.88 50 LYS B CA 1
ATOM 1345 C C . LYS B 1 50 ? 6.844 -3.121 -14.719 1 65.88 50 LYS B C 1
ATOM 1347 O O . LYS B 1 50 ? 5.828 -3.246 -15.406 1 65.88 50 LYS B O 1
ATOM 1352 N N . ILE B 1 51 ? 6.879 -2.459 -13.547 1 69 51 ILE B N 1
ATOM 1353 C CA . ILE B 1 51 ? 5.977 -1.323 -13.406 1 69 51 ILE B CA 1
ATOM 1354 C C . ILE B 1 51 ? 6.359 -0.232 -14.398 1 69 51 ILE B C 1
ATOM 1356 O O . ILE B 1 51 ? 7.531 0.143 -14.5 1 69 51 ILE B O 1
ATOM 1360 N N . SER B 1 52 ? 5.496 -0.08 -15.352 1 67.56 52 SER B N 1
ATOM 1361 C CA . SER B 1 52 ? 5.746 0.982 -16.328 1 67.56 52 SER B CA 1
ATOM 1362 C C . SER B 1 52 ? 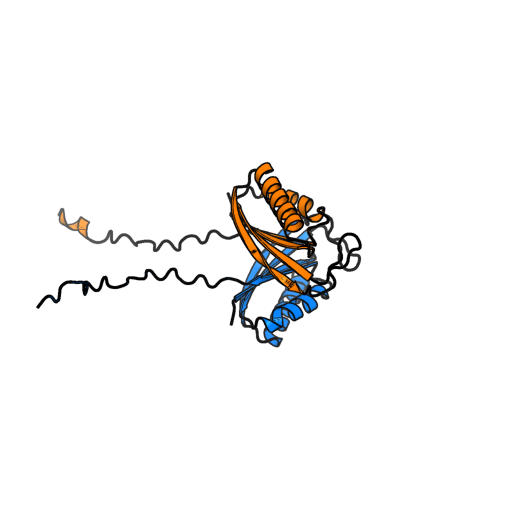4.859 2.193 -16.062 1 67.56 52 SER B C 1
ATOM 1364 O O . SER B 1 52 ? 3.717 2.049 -15.609 1 67.56 52 SER B O 1
ATOM 1366 N N . LYS B 1 53 ? 5.465 3.309 -15.914 1 69.19 53 LYS B N 1
ATOM 1367 C CA . LYS B 1 53 ? 4.77 4.59 -15.875 1 69.19 53 LYS B CA 1
ATOM 1368 C C . LYS B 1 53 ? 5.312 5.547 -16.938 1 69.19 53 LYS B C 1
ATOM 1370 O O . LYS B 1 53 ? 6.523 5.73 -17.047 1 69.19 53 LYS B O 1
ATOM 1375 N N . HIS B 1 54 ? 4.324 6.156 -17.719 1 71 54 HIS B N 1
ATOM 1376 C CA . HIS B 1 54 ? 4.668 7.121 -18.75 1 71 54 HIS B CA 1
ATOM 1377 C C . HIS B 1 54 ? 5.766 6.582 -19.656 1 71 54 HIS B C 1
ATOM 1379 O O . HIS B 1 54 ? 6.762 7.27 -19.922 1 71 54 HIS B O 1
ATOM 1385 N N . ASP B 1 55 ? 5.727 5.336 -20 1 71.31 55 ASP B N 1
ATOM 1386 C CA . ASP B 1 55 ? 6.539 4.66 -21.016 1 71.31 55 ASP B CA 1
ATOM 1387 C C . ASP B 1 55 ? 7.93 4.34 -20.469 1 71.31 55 ASP B C 1
ATOM 1389 O O . ASP B 1 55 ? 8.875 4.152 -21.25 1 71.31 55 ASP B O 1
ATOM 1393 N N . SER B 1 56 ? 8.102 4.59 -19.328 1 76.25 56 SER B N 1
ATOM 1394 C CA . SER B 1 56 ? 9.375 4.211 -18.719 1 76.25 56 SER B CA 1
ATOM 1395 C C . SER B 1 56 ? 9.211 2.986 -17.812 1 76.25 56 SER B C 1
ATOM 1397 O O . SER B 1 56 ? 8.359 2.969 -16.938 1 76.25 56 SER B O 1
ATOM 1399 N N . ARG B 1 57 ? 10.023 2.021 -18.188 1 82.56 57 ARG B N 1
ATOM 1400 C CA . ARG B 1 57 ? 10.016 0.797 -17.391 1 82.56 57 ARG B CA 1
ATOM 1401 C C . ARG B 1 57 ? 11.047 0.86 -16.266 1 82.56 57 ARG B C 1
ATOM 1403 O O . ARG B 1 57 ? 12.18 1.302 -16.484 1 82.56 57 ARG B O 1
ATOM 1410 N N . GLN B 1 58 ? 10.562 0.569 -15.141 1 87.38 58 GLN B N 1
ATOM 1411 C CA . GLN B 1 58 ? 11.422 0.574 -13.961 1 87.38 58 GLN B CA 1
ATOM 1412 C C . GLN B 1 58 ? 11.633 -0.839 -13.422 1 87.38 58 GLN B C 1
ATOM 1414 O O . GLN B 1 58 ? 10.688 -1.631 -13.367 1 87.38 58 GLN B O 1
ATOM 1419 N N . SER B 1 59 ? 12.93 -1.091 -13.117 1 89.12 59 SER B N 1
ATOM 1420 C CA . SER B 1 59 ? 13.227 -2.408 -12.562 1 89.12 59 SER B CA 1
ATOM 1421 C C . SER B 1 59 ? 13.344 -2.357 -11.039 1 89.12 59 SER B C 1
ATOM 1423 O O . SER B 1 59 ? 13.242 -3.387 -10.367 1 89.12 59 SER B O 1
ATOM 1425 N N . HIS B 1 60 ? 13.703 -1.125 -10.586 1 92.75 60 HIS B N 1
ATOM 1426 C CA . HIS B 1 60 ? 13.805 -0.909 -9.148 1 92.75 60 HIS B CA 1
ATOM 1427 C C . HIS B 1 60 ? 13.016 0.323 -8.719 1 92.75 60 HIS B C 1
ATOM 1429 O O . HIS B 1 60 ? 12.789 1.231 -9.523 1 92.75 60 HIS B O 1
ATOM 1435 N N . GLY B 1 61 ? 12.68 0.363 -7.469 1 94.19 61 GLY B N 1
ATOM 1436 C CA . GLY B 1 61 ? 11.977 1.515 -6.918 1 94.19 61 GLY B CA 1
ATOM 1437 C C . GLY B 1 61 ? 12.32 1.783 -5.469 1 94.19 61 GLY B C 1
ATOM 1438 O O . GLY B 1 61 ? 12.703 0.867 -4.734 1 94.19 61 GLY B O 1
ATOM 1439 N N . GLY B 1 62 ? 12.344 3.076 -5.16 1 95.75 62 GLY B N 1
ATOM 1440 C CA . GLY B 1 62 ? 12.477 3.482 -3.77 1 95.75 62 GLY B CA 1
ATOM 1441 C C . GLY B 1 62 ? 11.148 3.514 -3.031 1 95.75 62 GLY B C 1
ATOM 1442 O O . GLY B 1 62 ? 10.18 4.113 -3.506 1 95.75 62 GLY B O 1
ATOM 1443 N N . TYR B 1 63 ? 11.109 2.836 -1.872 1 96.06 63 TYR B N 1
ATOM 1444 C CA . TYR B 1 63 ? 9.898 2.764 -1.062 1 96.06 63 TYR B CA 1
ATOM 1445 C C . TYR B 1 63 ? 9.953 3.764 0.089 1 96.06 63 TYR B C 1
ATOM 1447 O O . TYR B 1 63 ? 10.93 3.809 0.833 1 96.06 63 TYR B O 1
ATOM 1455 N N . PHE B 1 64 ? 8.859 4.535 0.259 1 98.19 64 PHE B N 1
ATOM 1456 C CA . PHE B 1 64 ? 8.758 5.531 1.318 1 98.19 64 PHE B CA 1
ATOM 1457 C C . PHE B 1 64 ? 7.383 5.48 1.978 1 98.19 64 PHE B C 1
ATOM 1459 O O . PHE B 1 64 ? 6.41 5.039 1.365 1 98.19 64 PHE B O 1
ATOM 1466 N N . SER B 1 65 ? 7.336 5.906 3.188 1 97.5 65 SER B N 1
ATOM 1467 C CA . SER B 1 65 ? 6.055 6.059 3.873 1 97.5 65 SER B CA 1
ATOM 1468 C C . SER B 1 65 ? 5.953 7.418 4.555 1 97.5 65 SER B C 1
ATOM 1470 O O . SER B 1 65 ? 6.957 7.961 5.027 1 97.5 65 SER B O 1
ATOM 1472 N N . ILE B 1 66 ? 4.801 7.953 4.562 1 98.56 66 ILE B N 1
ATOM 1473 C CA . ILE B 1 66 ? 4.508 9.188 5.273 1 98.56 66 ILE B CA 1
ATOM 1474 C C . ILE B 1 66 ? 3.326 8.977 6.219 1 98.56 66 ILE B C 1
ATOM 1476 O O . ILE B 1 66 ? 2.234 8.602 5.781 1 98.56 66 ILE B O 1
ATOM 1480 N N . ASP B 1 67 ? 3.539 9.164 7.438 1 97.69 67 ASP B N 1
ATOM 1481 C CA . ASP B 1 67 ? 2.51 9.164 8.477 1 97.69 67 ASP B CA 1
ATOM 1482 C C . ASP B 1 67 ? 1.874 10.539 8.625 1 97.69 67 ASP B C 1
ATOM 1484 O O . ASP B 1 67 ? 2.578 11.539 8.773 1 97.69 67 ASP B O 1
ATOM 1488 N N . PHE B 1 68 ? 0.523 10.641 8.531 1 98.25 68 PHE B N 1
ATOM 1489 C CA . PHE B 1 68 ? -0.082 11.961 8.594 1 98.25 68 PHE B CA 1
ATOM 1490 C C . PHE B 1 68 ? -1.517 11.875 9.102 1 98.25 68 PHE B C 1
ATOM 1492 O O . PHE B 1 68 ? -2.135 10.812 9.055 1 98.25 68 PHE B O 1
ATOM 1499 N N . HIS B 1 69 ? -2.006 12.938 9.625 1 98.12 69 HIS B N 1
ATOM 1500 C CA . HIS B 1 69 ? -3.42 13.148 9.906 1 98.12 69 HIS B CA 1
ATOM 1501 C C . HIS B 1 69 ? -4.062 14.047 8.859 1 98.12 69 HIS B C 1
ATOM 1503 O O . HIS B 1 69 ? -3.445 15.008 8.391 1 98.12 69 HIS B O 1
ATOM 1509 N N . ALA B 1 70 ? -5.262 13.758 8.547 1 97.88 70 ALA B N 1
ATOM 1510 C CA . ALA B 1 70 ? -5.941 14.594 7.555 1 97.88 70 ALA B CA 1
ATOM 1511 C C . ALA B 1 70 ? -7.445 14.328 7.559 1 97.88 70 ALA B C 1
ATOM 1513 O O . ALA B 1 70 ? -7.906 13.312 8.094 1 97.88 70 ALA B O 1
ATOM 1514 N N . SER B 1 71 ? -8.141 15.328 6.984 1 96.88 71 SER B N 1
ATOM 1515 C CA . SER B 1 71 ? -9.539 15.07 6.66 1 96.88 71 SER B CA 1
ATOM 1516 C C . SER B 1 71 ? -9.68 13.969 5.617 1 96.88 71 SER B C 1
ATOM 1518 O O . SER B 1 71 ? -8.906 13.93 4.652 1 96.88 71 SER B O 1
ATOM 1520 N N . PRO B 1 72 ? -10.672 13.047 5.809 1 94.06 72 PRO B N 1
ATOM 1521 C CA . PRO B 1 72 ? -10.883 12 4.801 1 94.06 72 PRO B CA 1
ATOM 1522 C C . PRO B 1 72 ? -11.141 12.57 3.404 1 94.06 72 PRO B C 1
ATOM 1524 O O . PRO B 1 72 ? -10.844 11.914 2.402 1 94.06 72 PRO B O 1
ATOM 1527 N N . ASN B 1 73 ? -11.555 13.805 3.281 1 94.06 73 ASN B N 1
ATOM 1528 C CA . ASN B 1 73 ? -11.969 14.391 2.014 1 94.06 73 ASN B CA 1
ATOM 1529 C C . ASN B 1 73 ? -10.773 14.688 1.111 1 94.06 73 ASN B C 1
ATOM 1531 O O . ASN B 1 73 ? -10.938 14.914 -0.089 1 94.06 73 ASN B O 1
ATOM 1535 N N . ILE B 1 74 ? -9.609 14.617 1.672 1 95.94 74 ILE B N 1
ATOM 1536 C CA . ILE B 1 74 ? -8.484 15.023 0.833 1 95.94 74 ILE B CA 1
ATOM 1537 C C . ILE B 1 74 ? -7.859 13.789 0.186 1 95.94 74 ILE B C 1
ATOM 1539 O O . ILE B 1 74 ? -7.043 13.914 -0.73 1 95.94 74 ILE B O 1
ATOM 1543 N N . VAL B 1 75 ? -8.156 12.586 0.616 1 93.31 75 VAL B N 1
ATOM 1544 C CA . VAL B 1 75 ? -7.418 11.375 0.299 1 93.31 75 VAL B CA 1
ATOM 1545 C C . VAL B 1 75 ? -7.516 11.086 -1.197 1 93.31 75 VAL B C 1
ATOM 1547 O O . VAL B 1 75 ? -6.5 10.836 -1.856 1 93.31 75 VAL B O 1
ATOM 1550 N N . SER B 1 76 ? -8.734 11.172 -1.698 1 90.75 76 SER B N 1
ATOM 1551 C CA . SER B 1 76 ? -8.914 10.875 -3.115 1 90.75 76 SER B CA 1
ATOM 1552 C C . SER B 1 76 ? -8.148 11.867 -3.988 1 90.75 76 SER B C 1
ATOM 1554 O O . SER B 1 76 ? -7.504 11.469 -4.961 1 90.75 76 SER B O 1
ATOM 1556 N N . GLY B 1 77 ? -8.258 13.141 -3.629 1 92.94 77 GLY B N 1
ATOM 1557 C CA . GLY B 1 77 ? -7.535 14.156 -4.375 1 92.94 77 GLY B CA 1
ATOM 1558 C C . GLY B 1 77 ? -6.031 14 -4.289 1 92.94 77 GLY B C 1
ATOM 1559 O O . GLY B 1 77 ? -5.324 14.203 -5.277 1 92.94 77 GLY B O 1
ATOM 1560 N N . LEU B 1 78 ? -5.551 13.633 -3.176 1 96.5 78 LEU B N 1
ATOM 1561 C CA . LEU B 1 78 ? -4.129 13.383 -2.977 1 96.5 78 LEU B CA 1
ATOM 1562 C C . LEU B 1 78 ? -3.645 12.258 -3.881 1 96.5 78 LEU B C 1
ATOM 1564 O O . LEU B 1 78 ? -2.631 12.391 -4.566 1 96.5 78 LEU B O 1
ATOM 1568 N N . LEU B 1 79 ? -4.34 11.211 -3.867 1 94.12 79 LEU B N 1
ATOM 1569 C CA . LEU B 1 79 ? -3.967 10.047 -4.668 1 94.12 79 LEU B CA 1
ATOM 1570 C C . LEU B 1 79 ? -3.98 10.383 -6.152 1 94.12 79 LEU B C 1
ATOM 1572 O O . LEU B 1 79 ? -3.068 10 -6.891 1 94.12 79 LEU B O 1
ATOM 1576 N N . ASN B 1 80 ? -5.016 11.125 -6.582 1 91.5 80 ASN B N 1
ATOM 1577 C CA . ASN B 1 80 ? -5.07 11.547 -7.977 1 91.5 80 ASN B CA 1
ATOM 1578 C C . ASN B 1 80 ? -3.861 12.406 -8.352 1 91.5 80 ASN B C 1
ATOM 1580 O O . ASN B 1 80 ? -3.281 12.234 -9.422 1 91.5 80 ASN B O 1
ATOM 1584 N N . HIS B 1 81 ? -3.617 13.281 -7.453 1 95.06 81 HIS B N 1
ATOM 1585 C CA . HIS B 1 81 ? -2.469 14.148 -7.668 1 95.06 81 HIS B CA 1
ATOM 1586 C C . HIS B 1 81 ? -1.183 13.344 -7.809 1 95.06 81 HIS B C 1
ATOM 1588 O O . HIS B 1 81 ? -0.4 13.57 -8.734 1 95.06 81 HIS B O 1
ATOM 1594 N N . LEU B 1 82 ? -0.911 12.359 -6.949 1 95.38 82 LEU B N 1
ATOM 1595 C CA . LEU B 1 82 ? 0.319 11.578 -6.93 1 95.38 82 LEU B CA 1
ATOM 1596 C C . LEU B 1 82 ? 0.363 10.609 -8.109 1 95.38 82 LEU B C 1
ATOM 1598 O O . LEU B 1 82 ? 1.439 10.297 -8.625 1 95.38 82 LEU B O 1
ATOM 1602 N N . GLU B 1 83 ? -0.761 10.172 -8.523 1 90.81 83 GLU B N 1
ATOM 1603 C CA . GLU B 1 83 ? -0.834 9.273 -9.672 1 90.81 83 GLU B CA 1
ATOM 1604 C C . GLU B 1 83 ? -0.385 9.984 -10.953 1 90.81 83 GLU B C 1
ATOM 1606 O O . GLU B 1 83 ? 0.121 9.344 -11.875 1 90.81 83 GLU B O 1
ATOM 1611 N N . ARG B 1 84 ? -0.588 11.25 -10.977 1 89.56 84 ARG B N 1
ATOM 1612 C CA . ARG B 1 84 ? -0.21 12.023 -12.156 1 89.56 84 ARG B CA 1
ATOM 1613 C C . ARG B 1 84 ? 1.262 12.422 -12.109 1 89.56 84 ARG B C 1
ATOM 1615 O O . ARG B 1 84 ? 1.829 12.859 -13.109 1 89.56 84 ARG B O 1
ATOM 1622 N N . ASP B 1 85 ? 1.893 12.336 -11.031 1 93.69 85 ASP B N 1
ATOM 1623 C CA . ASP B 1 85 ? 3.312 12.648 -10.891 1 93.69 85 ASP B CA 1
ATOM 1624 C C . ASP B 1 85 ? 4.176 11.609 -11.602 1 93.69 85 ASP B C 1
ATOM 1626 O O . ASP B 1 85 ? 4.133 10.422 -11.266 1 93.69 85 ASP B O 1
ATOM 1630 N N . VAL B 1 86 ? 4.977 12.062 -12.531 1 93.06 86 VAL B N 1
ATOM 1631 C CA . VAL B 1 86 ? 5.734 11.164 -13.406 1 93.06 86 VAL B CA 1
ATOM 1632 C C . VAL B 1 86 ? 6.758 10.391 -12.586 1 93.0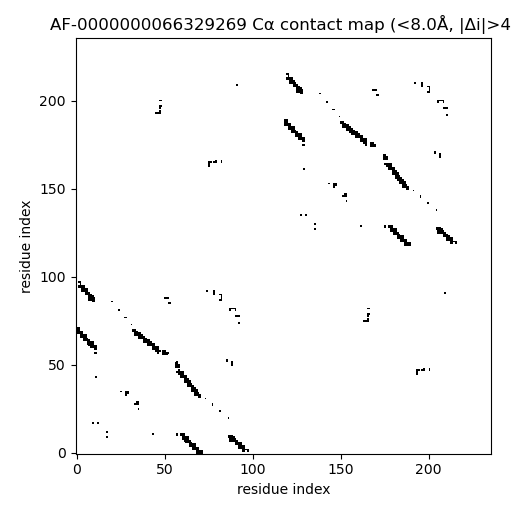6 86 VAL B C 1
ATOM 1634 O O . VAL B 1 86 ? 7.25 9.344 -13.016 1 93.06 86 VAL B O 1
ATOM 1637 N N . ASP B 1 87 ? 7.16 10.852 -11.398 1 95.06 87 ASP B N 1
ATOM 1638 C CA . ASP B 1 87 ? 8.211 10.219 -10.602 1 95.06 87 ASP B CA 1
ATOM 1639 C C . ASP B 1 87 ? 7.621 9.242 -9.594 1 95.06 87 ASP B C 1
ATOM 1641 O O . ASP B 1 87 ? 8.352 8.5 -8.938 1 95.06 87 ASP B O 1
ATOM 1645 N N . VAL B 1 88 ? 6.293 9.234 -9.406 1 94.88 88 VAL B N 1
ATOM 1646 C CA . VAL B 1 88 ? 5.613 8.344 -8.469 1 94.88 88 VAL B CA 1
ATOM 1647 C C . VAL B 1 88 ? 5.039 7.148 -9.227 1 94.88 88 VAL B C 1
ATOM 1649 O O . VAL B 1 88 ? 4.078 7.289 -9.984 1 94.88 88 VAL B O 1
ATOM 1652 N N . LEU B 1 89 ? 5.574 6 -8.961 1 91.75 89 LEU B N 1
ATOM 1653 C CA . LEU B 1 89 ? 5.145 4.793 -9.656 1 91.75 89 LEU B CA 1
ATOM 1654 C C . LEU B 1 89 ? 3.834 4.27 -9.078 1 91.75 89 LEU B C 1
ATOM 1656 O O . LEU B 1 89 ? 2.975 3.785 -9.82 1 91.75 89 LEU B O 1
ATOM 1660 N N . ARG B 1 90 ? 3.742 4.395 -7.727 1 90.88 90 ARG B N 1
ATOM 1661 C CA . ARG B 1 90 ? 2.566 3.836 -7.07 1 90.88 90 ARG B CA 1
ATOM 1662 C C . ARG B 1 90 ? 2.324 4.504 -5.719 1 90.88 90 ARG B C 1
ATOM 1664 O O . ARG B 1 90 ? 3.137 4.371 -4.801 1 90.88 90 ARG B O 1
ATOM 1671 N N . PRO B 1 91 ? 1.272 5.238 -5.531 1 94 91 PRO B N 1
ATOM 1672 C CA . PRO B 1 91 ? 0.836 5.703 -4.215 1 94 91 PRO B CA 1
ATOM 1673 C C . PRO B 1 91 ? -0.28 4.848 -3.623 1 94 91 PRO B C 1
ATOM 1675 O O . PRO B 1 91 ? -1.15 4.371 -4.355 1 94 91 PRO B O 1
ATOM 1678 N N . THR B 1 92 ? -0.197 4.582 -2.336 1 93.38 92 THR B N 1
ATOM 1679 C CA . THR B 1 92 ? -1.229 3.885 -1.576 1 93.38 92 THR B CA 1
ATOM 1680 C C . THR B 1 92 ? -1.469 4.57 -0.235 1 93.38 92 THR B C 1
ATOM 1682 O O . THR B 1 92 ? -0.52 4.875 0.491 1 93.38 92 THR B O 1
ATOM 1685 N N . VAL B 1 93 ? -2.754 4.84 0.045 1 95.62 93 VAL B N 1
ATOM 1686 C CA . VAL B 1 93 ? -3.088 5.402 1.351 1 95.62 93 VAL B CA 1
ATOM 1687 C C . VAL B 1 93 ? -3.875 4.379 2.166 1 95.62 93 VAL B C 1
ATOM 1689 O O . VAL B 1 93 ? -4.797 3.742 1.65 1 95.62 93 VAL B O 1
ATOM 1692 N N . VAL B 1 94 ? -3.508 4.285 3.406 1 93.62 94 VAL B N 1
ATOM 1693 C CA . VAL B 1 94 ? -4.211 3.406 4.336 1 93.62 94 VAL B CA 1
ATOM 1694 C C . VAL B 1 94 ? -4.625 4.195 5.578 1 93.62 94 VAL B C 1
ATOM 1696 O O . VAL B 1 94 ? -3.85 4.996 6.102 1 93.62 94 VAL B O 1
ATOM 1699 N N . LYS B 1 95 ? -5.875 3.971 5.926 1 92.5 95 LYS B N 1
ATOM 1700 C CA . LYS B 1 95 ? -6.316 4.547 7.191 1 92.5 95 LYS B CA 1
ATOM 1701 C C . LYS B 1 95 ? -5.773 3.758 8.375 1 92.5 95 LYS B C 1
ATOM 1703 O O . LYS B 1 95 ? -5.875 2.529 8.414 1 92.5 95 LYS B O 1
ATOM 1708 N N . LYS B 1 96 ? -5.113 4.477 9.289 1 89.69 96 LYS B N 1
ATOM 1709 C CA . LYS B 1 96 ? -4.547 3.814 10.461 1 89.69 96 LYS B CA 1
ATOM 1710 C C . LYS B 1 96 ? -5.52 3.848 11.641 1 89.69 96 LYS B C 1
ATOM 1712 O O . LYS B 1 96 ? -6.156 4.871 11.891 1 89.69 96 LYS B O 1
ATOM 1717 N N . ASP B 1 97 ? -6.066 2.68 12.016 1 75.5 97 ASP B N 1
ATOM 1718 C CA . ASP B 1 97 ? -6.961 2.637 13.172 1 75.5 97 ASP B CA 1
ATOM 1719 C C . ASP B 1 97 ? -6.258 3.141 14.43 1 75.5 97 ASP B C 1
ATOM 1721 O O . ASP B 1 97 ? -5.047 2.965 14.586 1 75.5 97 ASP B O 1
ATOM 1725 N N . THR B 1 98 ? -6.859 4.117 15.031 1 59.72 98 THR B N 1
ATOM 1726 C CA . THR B 1 98 ? -6.367 4.602 16.312 1 59.72 98 THR B CA 1
ATOM 1727 C C . THR B 1 98 ? -6.242 3.455 17.312 1 59.72 98 THR B C 1
ATOM 1729 O O . THR B 1 98 ? -7.191 2.693 17.516 1 59.72 98 THR B O 1
ATOM 1732 N N . GLU B 1 99 ? -5.18 2.824 17.344 1 52.59 99 GLU B N 1
ATOM 1733 C CA . GLU B 1 99 ? -5.098 1.946 18.5 1 52.59 99 GLU B CA 1
ATOM 1734 C C . GLU B 1 99 ? -5.746 2.588 19.719 1 52.59 99 GLU B C 1
ATOM 1736 O O . GLU B 1 99 ? -5.383 3.699 20.109 1 52.59 99 GLU B O 1
ATOM 1741 N N . LEU B 1 100 ? -7.004 2.639 19.812 1 47.12 100 LEU B N 1
ATOM 1742 C CA . LEU B 1 100 ? -7.434 2.99 21.156 1 47.12 100 LEU B CA 1
ATOM 1743 C C . LEU B 1 100 ? -6.477 2.414 22.203 1 47.12 100 LEU B C 1
ATOM 1745 O O . LEU B 1 100 ? -6.051 1.263 22.078 1 47.12 100 LEU B O 1
ATOM 1749 N N . PRO B 1 101 ? -5.754 3.236 22.781 1 45.06 101 PRO B N 1
ATOM 1750 C CA . PRO B 1 101 ? -5.082 2.609 23.922 1 45.06 101 PRO B CA 1
ATOM 1751 C C . PRO B 1 101 ? -5.961 1.578 24.625 1 45.06 101 PRO B C 1
ATOM 1753 O O . PRO B 1 101 ? -7.168 1.781 24.766 1 45.06 101 PRO B O 1
ATOM 1756 N N . LYS B 1 102 ? -5.859 0.319 24.422 1 42.44 102 LYS B N 1
ATOM 1757 C CA . LYS B 1 102 ? -6.555 -0.5 25.406 1 42.44 102 LYS B CA 1
ATOM 1758 C C . LYS B 1 102 ? -6.574 0.185 26.766 1 42.44 102 LYS B C 1
ATOM 1760 O O . LYS B 1 102 ? -5.535 0.308 27.422 1 42.44 102 LYS B O 1
ATOM 1765 N N . GLY B 1 103 ? -7.18 1.339 26.906 1 39 103 GLY B N 1
ATOM 1766 C CA . GLY B 1 103 ? -7.379 1.78 28.281 1 39 103 GLY B CA 1
ATOM 1767 C C . GLY B 1 103 ? -7.707 0.646 29.234 1 39 103 GLY B C 1
ATOM 1768 O O . GLY B 1 103 ? -8.562 -0.195 28.938 1 39 103 GLY B O 1
ATOM 1769 N N . GLN B 1 104 ? -6.691 0.051 29.906 1 39.09 104 GLN B N 1
ATOM 1770 C CA . GLN B 1 104 ? -6.98 -0.661 31.141 1 39.09 104 GLN B CA 1
ATOM 1771 C C . GLN B 1 104 ? -8.125 -0.003 31.906 1 39.09 104 GLN B C 1
ATOM 1773 O O . GLN B 1 104 ? -8.008 1.136 32.375 1 39.09 104 GLN B O 1
ATOM 1778 N N . CYS B 1 105 ? -9.367 -0.017 31.438 1 37.41 105 CYS B N 1
ATOM 1779 C CA . CYS B 1 105 ? -10.469 0.352 32.312 1 37.41 105 CYS B CA 1
ATOM 1780 C C . CYS B 1 105 ? -10.156 -0.001 33.75 1 37.41 105 CYS B C 1
ATOM 1782 O O . CYS B 1 105 ? -9.945 -1.171 34.094 1 37.41 105 CYS B O 1
ATOM 1784 N N . CYS B 1 106 ? -9.336 0.889 34.438 1 35.88 106 CYS B N 1
ATOM 1785 C CA . CYS B 1 106 ? -9.32 0.798 35.906 1 35.88 106 CYS B CA 1
ATOM 1786 C C . CYS B 1 106 ? -10.727 0.57 36.438 1 35.88 106 CYS B C 1
ATOM 1788 O O . CYS B 1 106 ? -11.609 1.417 36.281 1 35.88 106 CYS B O 1
ATOM 1790 N N . GLY B 1 107 ? -11.328 -0.575 36.312 1 35.34 107 GLY B N 1
ATOM 1791 C CA . GLY B 1 107 ? -12.469 -0.945 37.156 1 35.34 107 GLY B CA 1
ATOM 1792 C C . GLY B 1 107 ? -12.398 -0.352 38.531 1 35.34 107 GLY B C 1
ATOM 1793 O O . GLY B 1 107 ? -11.422 -0.546 39.25 1 35.34 107 GLY B O 1
ATOM 1794 N N . VAL B 1 108 ? -12.867 0.958 38.781 1 34.06 108 VAL B N 1
ATOM 1795 C CA . VAL B 1 108 ? -13.242 1.604 40.031 1 34.06 108 VAL B CA 1
ATOM 1796 C C . VAL B 1 108 ? -13.883 0.582 40.969 1 34.06 108 VAL B C 1
ATOM 1798 O O . VAL B 1 108 ? -14.906 -0.022 40.656 1 34.06 108 VAL B O 1
ATOM 1801 N N . ALA B 1 109 ? -13.102 0.005 41.969 1 33.31 109 ALA B N 1
ATOM 1802 C CA . ALA B 1 109 ? -13.469 -0.616 43.25 1 33.31 109 ALA B CA 1
ATOM 1803 C C . ALA B 1 109 ? -14.516 0.215 43.969 1 33.31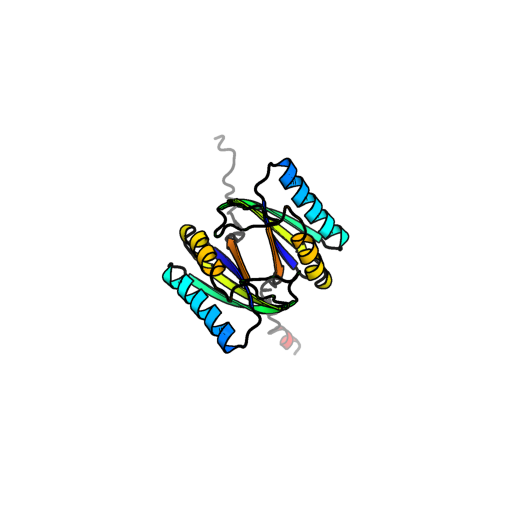 109 ALA B C 1
ATOM 1805 O O . ALA B 1 109 ? -14.188 1.212 44.625 1 33.31 109 ALA B O 1
ATOM 1806 N N . ARG B 1 110 ? -15.461 0.892 43.344 1 30 110 ARG B N 1
ATOM 1807 C CA . ARG B 1 110 ? -16.469 1.562 44.156 1 30 110 ARG B CA 1
ATOM 1808 C C . ARG B 1 110 ? -17.141 0.579 45.125 1 30 110 ARG B C 1
ATOM 1810 O O . ARG B 1 110 ? -18.344 0.319 45 1 30 110 ARG B O 1
ATOM 1817 N N . GLU B 1 111 ? -16.5 -0.634 45.375 1 29.81 111 GLU B N 1
ATOM 1818 C CA . GLU B 1 111 ? -17.312 -1.387 46.344 1 29.81 111 GLU B CA 1
ATOM 1819 C C . GLU B 1 111 ? -17.719 -0.521 47.531 1 29.81 111 GLU B C 1
ATOM 1821 O O . GLU B 1 111 ? -18.891 -0.407 47.844 1 29.81 111 GLU B O 1
ATOM 1826 N N . GLU B 1 112 ? -17.156 -0.828 48.812 1 30.8 112 GLU B N 1
ATOM 1827 C CA . GLU B 1 112 ? -17.719 -1.193 50.125 1 30.8 112 GLU B CA 1
ATOM 1828 C C . GLU B 1 112 ? -17.828 0.025 51.031 1 30.8 112 GLU B C 1
ATOM 1830 O O . GLU B 1 112 ? -18.078 -0.113 52.219 1 30.8 112 GLU B O 1
ATOM 1835 N N . LYS B 1 113 ? -17.375 1.193 50.656 1 29.83 113 LYS B N 1
ATOM 1836 C CA . LYS B 1 113 ? -17.328 2.088 51.812 1 29.83 113 LYS B CA 1
ATOM 1837 C C . LYS B 1 113 ? -18.734 2.467 52.25 1 29.83 113 LYS B C 1
ATOM 1839 O O . LYS B 1 113 ? -18.906 3.268 53.188 1 29.83 113 LYS B O 1
ATOM 1844 N N . ALA B 1 114 ? -19.688 2.377 51.406 1 33.81 114 ALA B N 1
ATOM 1845 C CA . ALA B 1 114 ? -20.766 3.264 51.844 1 33.81 114 ALA B CA 1
ATOM 1846 C C . ALA B 1 114 ? -21.438 2.746 53.094 1 33.81 114 ALA B C 1
ATOM 1848 O O . ALA B 1 114 ? -22.422 3.328 53.594 1 33.81 114 ALA B O 1
ATOM 1849 N N . LYS B 1 115 ? -21.281 1.451 53.5 1 34.38 115 LYS B N 1
ATOM 1850 C CA . LYS B 1 115 ? -22.266 1.067 54.531 1 34.38 115 LYS B CA 1
ATOM 1851 C C . LYS B 1 115 ? -21.906 1.676 55.875 1 34.38 115 LYS B C 1
ATOM 1853 O O . LYS B 1 115 ? -22.453 1.273 56.906 1 34.38 115 LYS B O 1
ATOM 1858 N N . MET B 1 116 ? -20.797 2.32 56.062 1 28.16 116 MET B N 1
ATOM 1859 C CA . MET B 1 116 ? -20.547 2.654 57.469 1 28.16 116 MET B CA 1
ATOM 1860 C C . MET B 1 116 ? -21.625 3.586 58 1 28.16 116 MET B C 1
ATOM 1862 O O . MET B 1 116 ? -21.641 3.904 59.188 1 28.16 116 MET B O 1
ATOM 1866 N N . ALA B 1 117 ? -22.25 4.426 57.188 1 31.45 117 ALA B N 1
ATOM 1867 C CA . ALA B 1 117 ? -22.938 5.492 57.906 1 31.45 117 ALA B CA 1
ATOM 1868 C C . ALA B 1 117 ? -24.172 4.957 58.625 1 31.45 117 ALA B C 1
ATOM 1870 O O . ALA B 1 117 ? -24.906 5.711 59.281 1 31.45 117 ALA B O 1
ATOM 1871 N N . SER B 1 118 ? -24.391 3.617 58.562 1 26.03 118 SER B N 1
ATOM 1872 C CA . SER B 1 118 ? -25.328 3.369 59.656 1 26.03 118 SER B CA 1
ATOM 1873 C C . SER B 1 118 ? -24.609 3.406 61 1 26.03 118 SER B C 1
ATOM 1875 O O . SER B 1 118 ? -23.453 3.01 61.125 1 26.03 118 SER B O 1
#

Foldseek 3Di:
DFKKKKKFWFADDDPVVVVVLVVVLVVVCVVQPKAWDDKDWPAKDADDDFQDAPRDTGGMTTMMMIIIDDDPVCVVVSQVVLSPPRGTSDMDMDTDPDPPPPPPCPPDPPPPDDDPVD/DFKKKKKFWFADDDPVVVVVLVVVLVVVCVVQPKAWDDKDWPAKDADPPQQDAPRDTGGMTTMMMIIIDDDPVCVVVSQVVLSPDRGTSDMDMDTDPDPPPPPPPPPPPPPDPPPPVD

Organism: Danio rerio (NCBI:txid7955)

Nearest PDB structures (foldseek):
  7pnv-assembly1_E  TM=8.865E-01  e=6.956E-15  Mus musculus
  7nql-assembly1_AF  TM=8.792E-01  e=1.004E-14  Sus scrofa
  8csr-assembly1_E  TM=8.911E-01  e=2.674E-14  Homo sapiens
  6nf8-assembly1_F  TM=8.162E-01  e=3.772E-15  Bos taurus
  6ywy-assembly1_FF  TM=8.731E-01  e=1.021E-08  Neurospora crassa

Secondary structure (DSSP, 8-state):
--EEEEEEEEE---HHHHHHHHHHHHHHHHHTT-EEEEEEEEEEEEEEEEEEETTEEEEEEEEEEEEEE--GGGHHHHHHHHHH-TTEEEEEEEEE-----------------S----/--EEEEEEEEE---HHHHHHHHHHHHHHHHHTT-EEEEEEEEEEEEEEEEEEETTEEEEEEEEEEEEEE--GGGHHHHHHHHHH-TTEEEEEEEEE---------------SGGGGG-

pLDDT: mean 82.84, std 23.0, range [25.91, 98.75]

Solvent-accessible surface area (backbone atoms only — not comparable to full-atom values): 13722 Å² total; per-residue (Å²): 113,54,40,35,35,39,39,36,33,27,54,69,62,58,70,72,60,48,50,49,53,53,47,53,51,53,47,53,39,46,76,69,65,32,47,78,76,47,78,46,81,72,49,72,44,76,48,51,61,75,50,65,51,97,88,40,75,35,63,42,26,35,31,37,37,35,36,29,30,30,62,78,82,46,52,54,58,50,47,32,54,44,63,66,34,89,57,39,73,42,76,45,77,42,79,47,75,72,73,61,68,80,66,76,72,73,67,76,81,72,79,73,72,85,87,76,79,116,114,54,39,34,36,39,38,35,33,25,55,71,62,58,69,72,60,46,51,49,53,52,47,53,53,53,49,53,40,44,77,68,67,32,48,77,76,46,75,44,82,72,46,72,44,75,46,59,54,75,50,64,51,96,87,40,75,35,62,42,27,35,31,36,37,35,36,30,31,32,64,80,82,46,52,57,57,50,46,36,54,45,63,67,35,88,56,38,72,42,76,44,78,41,79,47,76,74,73,63,69,78,66,75,72,74,74,76,80,74,70,77,75,73,69,63,81,110

InterPro domains:
  IPR000529 Small ribosomal subunit protein bS6 [PF01250] (3-95)
  IPR000529 Small ribosomal subunit protein bS6 [PTHR21011] (1-103)
  IPR000529 Small ribosomal subunit protein bS6 [TIGR00166] (1-97)
  IPR014717 Translation elongation factor EF1B/small ribosomal subunit protein bS6 [G3DSA:3.30.70.60] (1-117)
  IPR035980 Small ribosomal subunit protein bS6 superfamily [SSF54995] (1-99)